Protein AF-A0AA40AA64-F1 (afdb_monomer_lite)

Secondary structure (DSSP, 8-state):
--SSHHHHHHHHHHTS-GGGHHHHHHHHHHHHH-SSPEEHHHHHHHHH--TTSS---HHHHTTS-HHHHHHHHGGGEEEEEEEGGG-GGGGGHHHHH---HHHHHSSEEEEEEESSHHHHHHHHSSHHHHSTTGGG---HHHHHHHHHHHHHHHHHHGGGGSPPSS--TTT-TTHHHHHHHHHHHHHHHTGGG-TT-HHHHHHHHHT-S-GGG-HHHHHHHHH--GGGGGTS-SSS---SSTTTTTTSSSSPPPPHHHHHHHTT-HHHHHHHHHTT--TT---S--

Sequence (286 aa):
MPRTLYEMYDRILEAVPPQQRLVVRSALHWLAFSVRPLLLEELAEAAAIDPSQPKFDLQSAGLISKEQIVNICGVLVSVTVGKGGQLRWLGDKPQVEKRSLSYYFDRSFTLVSLSHFSVKEYITSKHLREVSMRFFHTSERLAHSYLAQSCLLYLLSVNGGEVAFEISFDEYHLFTYVSQHWMQHWQRAGHGDDTGHPARTILGGFLTMNPDQSQGYANWLNTWNPRALWGLSIYLTWPRRANLTVASLGKKPWQPLYWAAVLGDLPLVRSLVESGADIHAHAPDT

pLDDT: mean 81.04, std 15.44, range [36.5, 97.75]

Organism: NCBI:txid260670

Foldseek 3Di:
DDPDPLSVVVVLLVPQDPVCNQLLLQLLLCQLQAPFWDFLVQSLLRSLDDLVDPADALVVSVPRDSVNSCVSNPLQKDKDKDQLLVRVVCCCVCLQQVDDPVVRRGDITITMHGNDNVSSVSLADCVCVVDPNVVSHDHNLRSLLRLLSSLLNLLCNQPPNAADQDHDCVSSVNVSRSLACSLVSVLSNVCQPVPPDSSVVSLCLCQDPDPSSPRSVLQSLLRDDNCVVVVPDPPDDDDPTSPCPDPNVVFHHDHSLVVCVVSVNVVSNVVRVVVPDDPPDDDRDD

Radius of gyration: 19.79 Å; chains: 1; bounding box: 53×35×55 Å

Structure (mmCIF, N/CA/C/O backbone):
data_AF-A0AA40AA64-F1
#
_entry.id   AF-A0AA40AA64-F1
#
loop_
_atom_site.group_PDB
_atom_site.id
_atom_site.type_symbol
_atom_site.label_atom_id
_atom_site.label_alt_id
_atom_site.label_comp_id
_atom_site.label_asym_id
_atom_site.label_entity_id
_atom_site.label_seq_id
_atom_site.pdbx_PDB_ins_code
_atom_site.Cartn_x
_atom_site.Cartn_y
_atom_site.Cartn_z
_atom_site.occupancy
_atom_site.B_iso_or_equiv
_atom_site.auth_seq_id
_atom_site.auth_comp_id
_atom_site.auth_asym_id
_atom_site.auth_atom_id
_atom_site.pdbx_PDB_model_num
ATOM 1 N N . MET A 1 1 ? -25.351 0.183 28.137 1.00 46.62 1 MET A N 1
ATOM 2 C CA . MET A 1 1 ? -23.962 -0.184 27.777 1.00 46.62 1 MET A CA 1
ATOM 3 C C . MET A 1 1 ? -23.986 -1.433 26.898 1.00 46.62 1 MET A C 1
ATOM 5 O O . MET A 1 1 ? -24.948 -2.184 27.040 1.00 46.62 1 MET A O 1
ATOM 9 N N . PRO A 1 2 ? -23.046 -1.618 25.955 1.00 56.53 2 PRO A N 1
ATOM 10 C CA . PRO A 1 2 ? -22.956 -2.857 25.177 1.00 56.53 2 PRO A CA 1
ATOM 11 C C . PRO A 1 2 ? -22.624 -4.044 26.089 1.00 56.53 2 PRO A C 1
ATOM 13 O O . PRO A 1 2 ? -21.934 -3.875 27.093 1.00 56.53 2 PRO A O 1
ATOM 16 N N . ARG A 1 3 ? -23.163 -5.223 25.767 1.00 61.72 3 ARG A N 1
ATOM 17 C CA . ARG A 1 3 ? -22.999 -6.458 26.553 1.00 61.72 3 ARG A CA 1
ATOM 18 C C . ARG A 1 3 ? -21.749 -7.241 26.150 1.00 61.72 3 ARG A C 1
ATOM 20 O O . ARG A 1 3 ? -21.269 -8.054 26.932 1.00 61.72 3 ARG A O 1
ATOM 27 N N . THR A 1 4 ? -21.212 -6.979 24.958 1.00 81.62 4 THR A N 1
ATOM 28 C CA . THR A 1 4 ? -19.993 -7.605 24.427 1.00 81.62 4 THR A CA 1
ATOM 29 C C . THR A 1 4 ? -19.079 -6.569 23.766 1.00 81.62 4 THR A C 1
ATOM 31 O O . THR A 1 4 ? -19.518 -5.478 23.395 1.00 81.62 4 THR A O 1
ATOM 34 N N . LEU A 1 5 ? -17.799 -6.918 23.582 1.00 83.19 5 LEU A N 1
ATOM 35 C CA . LEU A 1 5 ? -16.852 -6.100 22.812 1.00 83.19 5 LEU A CA 1
ATOM 36 C C . LEU A 1 5 ? -17.310 -5.903 21.357 1.00 83.19 5 LEU A C 1
ATOM 38 O O . LEU A 1 5 ? -17.079 -4.847 20.781 1.00 83.19 5 LEU A O 1
ATOM 42 N N . TYR A 1 6 ? -17.991 -6.890 20.772 1.00 86.00 6 TYR A N 1
ATOM 43 C CA . TYR A 1 6 ? -18.458 -6.820 19.386 1.00 86.00 6 TYR A CA 1
ATOM 44 C C . TYR A 1 6 ? -19.609 -5.822 19.237 1.00 86.00 6 TYR A C 1
ATOM 46 O O . TYR A 1 6 ? -19.534 -4.961 18.370 1.00 86.00 6 TYR A O 1
ATOM 54 N N . GLU A 1 7 ? -20.579 -5.816 20.161 1.00 86.12 7 GLU A N 1
ATOM 55 C CA . GLU A 1 7 ? -21.631 -4.785 20.192 1.00 86.12 7 GLU A CA 1
ATOM 56 C C . GLU A 1 7 ? -21.065 -3.368 20.378 1.00 86.12 7 GLU A C 1
ATOM 58 O O . GLU A 1 7 ? -21.665 -2.381 19.947 1.00 86.12 7 GLU A O 1
ATOM 63 N N . MET A 1 8 ? -19.926 -3.237 21.067 1.00 89.25 8 MET A N 1
ATOM 64 C CA . MET A 1 8 ? -19.233 -1.957 21.184 1.00 89.25 8 MET A CA 1
ATOM 65 C C . MET A 1 8 ? -18.642 -1.528 19.839 1.00 89.25 8 MET A C 1
ATOM 67 O O . MET A 1 8 ? -18.841 -0.381 19.440 1.00 89.25 8 MET A O 1
ATOM 71 N N . TYR A 1 9 ? -17.969 -2.432 19.124 1.00 90.62 9 TYR A N 1
ATOM 72 C CA . TYR A 1 9 ? -17.429 -2.140 17.797 1.00 90.62 9 TYR A CA 1
ATOM 73 C C . TYR A 1 9 ? -18.512 -1.895 16.742 1.00 90.62 9 TYR A C 1
ATOM 75 O O . TYR A 1 9 ? -18.320 -1.005 15.914 1.00 90.62 9 TYR A O 1
ATOM 83 N N . ASP A 1 10 ? -19.649 -2.599 16.800 1.00 89.88 10 ASP A N 1
ATOM 84 C CA . ASP A 1 10 ? -20.822 -2.328 15.958 1.00 89.88 10 ASP A CA 1
ATOM 85 C C . ASP A 1 10 ? -21.216 -0.854 16.077 1.00 89.88 10 ASP A C 1
ATOM 87 O O . ASP A 1 10 ? -21.190 -0.125 15.090 1.00 89.88 10 ASP A O 1
ATOM 91 N N . ARG A 1 11 ? -21.453 -0.371 17.306 1.00 89.44 11 ARG A N 1
ATOM 92 C CA . ARG A 1 11 ? -21.839 1.029 17.555 1.00 89.44 11 ARG A CA 1
ATOM 93 C C . ARG A 1 11 ? -20.788 2.028 17.083 1.00 89.44 11 ARG A C 1
ATOM 95 O O . ARG A 1 11 ? -21.146 3.076 16.553 1.00 89.44 11 ARG A O 1
ATOM 102 N N . ILE A 1 12 ? -19.505 1.726 17.300 1.00 91.44 12 ILE A N 1
ATOM 103 C CA . ILE A 1 12 ? -18.405 2.601 16.876 1.00 91.44 12 ILE A CA 1
ATOM 104 C C . ILE A 1 12 ? -18.395 2.729 15.350 1.00 91.44 12 ILE A C 1
ATOM 106 O O . ILE A 1 12 ? -18.334 3.843 14.838 1.00 91.44 12 ILE A O 1
ATOM 110 N N . LEU A 1 13 ? -18.484 1.613 14.619 1.00 91.50 13 LEU A N 1
ATOM 111 C CA . LEU A 1 13 ? -18.457 1.631 13.156 1.00 91.50 13 LEU A CA 1
ATOM 112 C C . LEU A 1 13 ? -19.763 2.156 12.543 1.00 91.50 13 LEU A C 1
ATOM 114 O O . LEU A 1 13 ? -19.722 2.794 11.493 1.00 91.50 13 LEU A O 1
ATOM 118 N N . GLU A 1 14 ? -20.915 1.914 13.171 1.00 90.62 14 GLU A N 1
ATOM 119 C CA . GLU A 1 14 ? -22.213 2.446 12.729 1.00 90.62 14 GLU A CA 1
ATOM 120 C C . GLU A 1 14 ? -22.256 3.972 12.819 1.00 90.62 14 GLU A C 1
ATOM 122 O O . GLU A 1 14 ? -22.810 4.626 11.931 1.00 90.62 14 GLU A O 1
ATOM 127 N N . ALA A 1 15 ? -21.619 4.536 13.850 1.00 91.19 15 ALA A N 1
ATOM 128 C CA . ALA A 1 15 ? -21.498 5.976 14.042 1.00 91.19 15 ALA A CA 1
ATOM 129 C C . ALA A 1 15 ? -20.599 6.659 12.994 1.00 91.19 15 ALA A C 1
ATOM 131 O O . ALA A 1 15 ? -20.656 7.882 12.864 1.00 91.19 15 ALA A O 1
ATOM 132 N N . VAL A 1 16 ? -19.798 5.905 12.227 1.00 91.62 16 VAL A N 1
ATOM 133 C CA . VAL A 1 16 ? -18.954 6.469 11.163 1.00 91.62 16 VAL A CA 1
ATOM 134 C C . VAL A 1 16 ? -19.839 6.993 10.020 1.00 91.62 16 VAL A C 1
ATOM 136 O O . VAL A 1 16 ? -20.571 6.204 9.394 1.00 91.62 16 VAL A O 1
ATOM 139 N N . PRO A 1 17 ? -19.745 8.296 9.678 1.00 91.06 17 PRO A N 1
ATOM 140 C CA . PRO A 1 17 ? -20.484 8.886 8.567 1.00 91.06 17 PRO A CA 1
ATOM 141 C C . PRO A 1 17 ? -20.219 8.142 7.251 1.00 91.06 17 PRO A C 1
ATOM 143 O O . PRO A 1 17 ? -19.061 7.820 6.973 1.00 91.06 17 PRO A O 1
ATOM 146 N N . PRO A 1 18 ? -21.237 7.896 6.400 1.00 89.94 18 PRO A N 1
ATOM 147 C CA . PRO A 1 18 ? -21.081 7.140 5.154 1.00 89.94 18 PRO A CA 1
ATOM 148 C C . PRO A 1 18 ? -19.906 7.584 4.270 1.00 89.94 18 PRO A C 1
ATOM 150 O O . PRO A 1 18 ? -19.206 6.737 3.723 1.00 89.94 18 PRO A O 1
ATOM 153 N N . GLN A 1 19 ? -19.643 8.892 4.194 1.00 89.12 19 GLN A N 1
ATOM 154 C CA . GLN A 1 19 ? -18.566 9.494 3.399 1.00 89.12 19 GLN A CA 1
ATOM 155 C C . GLN A 1 19 ? -17.163 9.135 3.917 1.00 89.12 19 GLN A C 1
ATOM 157 O O . GLN A 1 19 ? -16.206 9.129 3.153 1.00 89.12 19 GLN A O 1
ATOM 162 N N . GLN A 1 20 ? -17.035 8.817 5.207 1.00 90.38 20 GLN A N 1
ATOM 163 C CA . GLN A 1 20 ? -15.765 8.499 5.865 1.00 90.38 20 GLN A CA 1
ATOM 164 C C . GLN A 1 20 ? -15.521 6.989 5.984 1.00 90.38 20 GLN A C 1
ATOM 166 O O . GLN A 1 20 ? -14.408 6.564 6.294 1.00 90.38 20 GLN A O 1
ATOM 171 N N . ARG A 1 21 ? -16.534 6.152 5.715 1.00 91.50 21 ARG A N 1
ATOM 172 C CA . ARG A 1 21 ? -16.434 4.694 5.897 1.00 91.50 21 ARG A CA 1
ATOM 173 C C . ARG A 1 21 ? -15.332 4.073 5.050 1.00 91.50 21 ARG A C 1
ATOM 175 O O . ARG A 1 21 ? -14.640 3.190 5.546 1.00 91.50 21 ARG A O 1
ATOM 182 N N . LEU A 1 22 ? -15.153 4.530 3.808 1.00 90.88 22 LEU A N 1
ATOM 183 C CA . LEU A 1 22 ? -14.087 4.043 2.923 1.00 90.88 22 LEU A CA 1
ATOM 184 C C . LEU A 1 22 ? -12.703 4.259 3.544 1.00 90.88 22 LEU A C 1
ATOM 186 O O . LEU A 1 22 ? -11.928 3.309 3.629 1.00 90.88 22 LEU A O 1
ATOM 190 N N . VAL A 1 23 ? -12.450 5.463 4.059 1.00 92.19 23 VAL A N 1
ATOM 191 C CA . VAL A 1 23 ? -11.188 5.835 4.715 1.00 92.19 23 VAL A CA 1
ATOM 192 C C . VAL A 1 23 ? -10.962 4.996 5.969 1.00 92.19 23 VAL A C 1
ATOM 194 O O . VAL A 1 23 ? -9.898 4.403 6.118 1.00 92.19 23 VAL A O 1
ATOM 197 N N . VAL A 1 24 ? -11.973 4.870 6.839 1.00 94.94 24 VAL A N 1
ATOM 198 C CA . VAL A 1 24 ? -11.877 4.039 8.055 1.00 94.94 24 VAL A CA 1
ATOM 199 C C . VAL A 1 24 ? -11.586 2.593 7.699 1.00 94.94 24 VAL A C 1
ATOM 201 O O . VAL A 1 24 ? -10.687 1.980 8.265 1.00 94.94 24 VAL A O 1
ATOM 204 N N . ARG A 1 25 ? -12.318 2.038 6.733 1.00 94.88 25 ARG A N 1
ATOM 205 C CA . ARG A 1 25 ? -12.106 0.667 6.279 1.00 94.88 25 ARG A CA 1
ATOM 206 C C . ARG A 1 25 ? -10.685 0.485 5.751 1.00 94.88 25 ARG A C 1
ATOM 208 O O . ARG A 1 25 ? -10.039 -0.495 6.110 1.00 94.88 25 ARG A O 1
ATOM 215 N N . SER A 1 26 ? -10.204 1.401 4.911 1.00 95.12 26 SER A N 1
ATOM 216 C CA . SER A 1 26 ? -8.842 1.359 4.373 1.00 95.12 26 SER A CA 1
ATOM 217 C C . SER A 1 26 ? -7.811 1.399 5.507 1.00 95.12 26 SER A C 1
ATOM 219 O O . SER A 1 26 ? -6.981 0.497 5.611 1.00 95.12 26 SER A O 1
ATOM 221 N N . ALA A 1 27 ? -7.936 2.351 6.437 1.00 96.00 27 ALA A N 1
ATOM 222 C CA . ALA A 1 27 ? -7.050 2.475 7.591 1.00 96.00 27 ALA A CA 1
ATOM 223 C C . ALA A 1 27 ? -7.023 1.200 8.452 1.00 96.00 27 ALA A C 1
ATOM 225 O O . ALA A 1 27 ? -5.949 0.717 8.803 1.00 96.00 27 ALA A O 1
ATOM 226 N N . LEU A 1 28 ? -8.184 0.603 8.746 1.00 96.38 28 LEU A N 1
ATOM 227 C CA . LEU A 1 28 ? -8.264 -0.639 9.520 1.00 96.38 28 LEU A CA 1
ATOM 228 C C . LEU A 1 28 ? -7.602 -1.820 8.800 1.00 96.38 28 LEU A C 1
ATOM 230 O O . LEU A 1 28 ? -6.904 -2.598 9.449 1.00 96.38 28 LEU A O 1
ATOM 234 N N . HIS A 1 29 ? -7.763 -1.950 7.478 1.00 96.44 29 HIS A N 1
ATOM 235 C CA . HIS A 1 29 ? -7.057 -2.974 6.700 1.00 96.44 29 HIS A CA 1
ATOM 236 C C . HIS A 1 29 ? -5.543 -2.794 6.768 1.00 96.44 29 HIS A C 1
ATOM 238 O O . HIS A 1 29 ? -4.822 -3.745 7.076 1.00 96.44 29 HIS A O 1
ATOM 244 N N . TRP A 1 30 ? -5.068 -1.574 6.517 1.00 97.75 30 TRP A N 1
ATOM 245 C CA . TRP A 1 30 ? -3.650 -1.246 6.568 1.00 97.75 30 TRP A CA 1
ATOM 246 C C . TRP A 1 30 ? -3.067 -1.522 7.955 1.00 97.75 30 TRP A C 1
ATOM 248 O O . TRP A 1 30 ? -2.084 -2.250 8.070 1.00 97.75 30 TRP A O 1
ATOM 258 N N . LEU A 1 31 ? -3.711 -1.065 9.027 1.00 97.62 31 LEU A N 1
ATOM 259 C CA . LEU A 1 31 ? -3.237 -1.303 10.393 1.00 97.62 31 LEU A CA 1
ATOM 260 C C . LEU A 1 31 ? -3.285 -2.780 10.810 1.00 97.62 31 LEU A C 1
ATOM 262 O O . LEU A 1 31 ? -2.450 -3.221 11.597 1.00 97.62 31 LEU A O 1
ATOM 266 N N . ALA A 1 32 ? -4.241 -3.556 10.297 1.00 97.12 32 ALA A N 1
ATOM 267 C CA . ALA A 1 32 ? -4.390 -4.965 10.648 1.00 97.12 32 ALA A CA 1
ATOM 268 C C . ALA A 1 32 ? -3.447 -5.903 9.874 1.00 97.12 32 ALA A C 1
ATOM 270 O O . ALA A 1 32 ? -3.074 -6.958 10.401 1.00 97.12 32 ALA A O 1
ATOM 271 N N . PHE A 1 33 ? -3.098 -5.568 8.627 1.00 97.56 33 PHE A N 1
ATOM 272 C CA . PHE A 1 33 ? -2.438 -6.494 7.694 1.00 97.56 33 PHE A CA 1
ATOM 273 C C . PHE A 1 33 ? -1.118 -5.986 7.109 1.00 97.56 33 PHE A C 1
ATOM 275 O O . PHE A 1 33 ? -0.500 -6.709 6.321 1.00 97.56 33 PHE A O 1
ATOM 282 N N . SER A 1 34 ? -0.649 -4.798 7.500 1.00 97.25 34 SER A N 1
ATOM 283 C CA . SER A 1 34 ? 0.688 -4.341 7.114 1.00 97.25 34 SER A CA 1
ATOM 284 C C . SER A 1 34 ? 1.781 -5.273 7.631 1.00 97.25 34 SER A C 1
ATOM 286 O O . SER A 1 34 ? 1.673 -5.865 8.704 1.00 97.25 34 SER A O 1
ATOM 288 N N . VAL A 1 35 ? 2.860 -5.392 6.860 1.00 95.12 35 VAL A N 1
ATOM 289 C CA . VAL A 1 35 ? 4.023 -6.236 7.180 1.00 95.12 35 VAL A CA 1
ATOM 290 C C . VAL A 1 35 ? 4.788 -5.694 8.390 1.00 95.12 35 VAL A C 1
ATOM 292 O O . VAL A 1 35 ? 5.378 -6.457 9.154 1.00 95.12 35 VAL A O 1
ATOM 295 N N . ARG A 1 36 ? 4.748 -4.374 8.580 1.00 94.00 36 ARG A N 1
ATOM 296 C CA . ARG A 1 36 ? 5.381 -3.644 9.678 1.00 94.00 36 ARG A CA 1
ATOM 297 C C . ARG A 1 36 ? 4.446 -2.554 10.220 1.00 94.00 36 ARG A C 1
ATOM 299 O O . ARG A 1 36 ? 3.500 -2.186 9.522 1.00 94.00 36 ARG A O 1
ATOM 306 N N . PRO A 1 37 ? 4.714 -2.004 11.420 1.00 94.88 37 PRO A N 1
ATOM 307 C CA . PRO A 1 37 ? 4.011 -0.819 11.909 1.00 94.88 37 PRO A CA 1
ATOM 308 C C . PRO A 1 37 ? 4.099 0.341 10.911 1.00 94.88 37 PRO A C 1
ATOM 310 O O . PRO A 1 37 ? 5.137 0.510 10.268 1.00 94.88 37 PRO A O 1
ATOM 313 N N . LEU A 1 38 ? 3.033 1.135 10.803 1.00 95.62 38 LEU A N 1
ATOM 314 C CA . LEU A 1 38 ? 2.959 2.292 9.909 1.00 95.62 38 LEU A CA 1
ATOM 315 C C . LEU A 1 38 ? 3.236 3.593 10.663 1.00 95.62 38 LEU A C 1
ATOM 317 O O . LEU A 1 38 ? 2.842 3.755 11.824 1.00 95.62 38 LEU A O 1
ATOM 321 N N . LEU A 1 39 ? 3.889 4.531 9.980 1.00 95.31 39 LEU A N 1
ATOM 322 C CA . LEU A 1 39 ? 3.908 5.928 10.407 1.00 95.31 39 LEU A CA 1
ATOM 323 C C . LEU A 1 39 ? 2.539 6.562 10.160 1.00 95.31 39 LEU A C 1
ATOM 325 O O . LEU A 1 39 ? 1.791 6.130 9.281 1.00 95.31 39 LEU A O 1
ATOM 329 N N . LEU A 1 40 ? 2.220 7.612 10.910 1.00 95.12 40 LEU A N 1
ATOM 330 C CA . LEU A 1 40 ? 0.972 8.353 10.733 1.00 95.12 40 LEU A CA 1
ATOM 331 C C . LEU A 1 40 ? 0.860 8.956 9.324 1.00 95.12 40 LEU A C 1
ATOM 333 O O . LEU A 1 40 ? -0.204 8.903 8.715 1.00 95.12 40 LEU A O 1
ATOM 337 N N . GLU A 1 41 ? 1.969 9.468 8.796 1.00 92.50 41 GLU A N 1
ATOM 338 C CA . GLU A 1 41 ? 2.101 9.958 7.423 1.00 92.50 41 GLU A CA 1
ATOM 339 C C . GLU A 1 41 ? 1.764 8.880 6.388 1.00 92.50 41 GLU A C 1
ATOM 341 O O . GLU A 1 41 ? 0.999 9.109 5.458 1.00 92.50 41 GLU A O 1
ATOM 346 N N . GLU A 1 42 ? 2.318 7.683 6.582 1.00 94.81 42 GLU A N 1
ATOM 347 C CA . GLU A 1 42 ? 2.120 6.554 5.677 1.00 94.81 42 GLU A CA 1
ATOM 348 C C . GLU A 1 42 ? 0.669 6.086 5.703 1.00 94.81 42 GLU A C 1
ATOM 350 O O . GLU A 1 42 ? 0.093 5.807 4.657 1.00 94.81 42 GLU A O 1
ATOM 355 N N . LEU A 1 43 ? 0.059 6.026 6.892 1.00 95.44 43 LEU A N 1
ATOM 356 C CA . LEU A 1 43 ? -1.341 5.650 7.029 1.00 95.44 43 LEU A CA 1
ATOM 357 C C . LEU A 1 43 ? -2.274 6.676 6.370 1.00 95.44 43 LEU A C 1
ATOM 359 O O . LEU A 1 43 ? -3.272 6.272 5.778 1.00 95.44 43 LEU A O 1
ATOM 363 N N . ALA A 1 44 ? -1.968 7.973 6.466 1.00 92.31 44 ALA A N 1
ATOM 364 C CA . ALA A 1 44 ? -2.777 9.027 5.855 1.00 92.31 44 ALA A CA 1
ATOM 365 C C . ALA A 1 44 ? -2.866 8.854 4.330 1.00 92.31 44 ALA A C 1
ATOM 367 O O . ALA A 1 44 ? -3.965 8.846 3.775 1.00 92.31 44 ALA A O 1
ATOM 368 N N . GLU A 1 45 ? -1.733 8.608 3.669 1.00 92.50 45 GLU A N 1
ATOM 369 C CA . GLU A 1 45 ? -1.700 8.311 2.233 1.00 92.50 45 GLU A CA 1
ATOM 370 C C . GLU A 1 45 ? -2.363 6.965 1.917 1.00 92.50 45 GLU A C 1
ATOM 372 O O . GLU A 1 45 ? -3.189 6.863 1.012 1.00 92.50 45 GLU A O 1
ATOM 377 N N . ALA A 1 46 ? -2.054 5.928 2.698 1.00 93.88 46 ALA A N 1
ATOM 378 C CA . ALA A 1 46 ? -2.569 4.579 2.495 1.00 93.88 46 ALA A CA 1
ATOM 379 C C . ALA A 1 46 ? -4.102 4.503 2.583 1.00 93.88 46 ALA A C 1
ATOM 381 O O . ALA A 1 46 ? -4.751 3.790 1.810 1.00 93.88 46 ALA A O 1
ATOM 382 N N . ALA A 1 47 ? -4.690 5.246 3.521 1.00 93.06 47 ALA A N 1
ATOM 383 C CA . ALA A 1 47 ? -6.125 5.264 3.752 1.00 93.06 47 ALA A CA 1
ATOM 384 C C . ALA A 1 47 ? -6.908 6.004 2.659 1.00 93.06 47 ALA A C 1
ATOM 386 O O . ALA A 1 47 ? -8.093 5.717 2.480 1.00 93.06 47 ALA A O 1
ATOM 387 N N . ALA A 1 48 ? -6.258 6.909 1.923 1.00 90.62 48 ALA A N 1
ATOM 388 C CA . ALA A 1 48 ? -6.852 7.620 0.795 1.00 90.62 48 ALA A CA 1
ATOM 389 C C . ALA A 1 48 ? -6.977 6.748 -0.468 1.00 90.62 48 ALA A C 1
ATOM 391 O O . ALA A 1 48 ? -7.764 7.064 -1.359 1.00 90.62 48 ALA A O 1
ATOM 392 N N . ILE A 1 49 ? -6.226 5.644 -0.554 1.00 91.31 49 ILE A N 1
ATOM 393 C CA . ILE A 1 49 ? -6.236 4.763 -1.725 1.00 91.31 49 ILE A CA 1
ATOM 394 C C . ILE A 1 49 ? -7.486 3.881 -1.712 1.00 91.31 49 ILE A C 1
ATOM 396 O O . ILE A 1 49 ? -7.681 3.081 -0.791 1.00 91.31 49 ILE A O 1
ATOM 400 N N . ASP A 1 50 ? -8.273 3.961 -2.786 1.00 89.19 50 ASP A N 1
ATOM 401 C CA . ASP A 1 50 ? -9.377 3.046 -3.072 1.00 89.19 50 ASP A CA 1
ATOM 402 C C . ASP A 1 50 ? -9.058 2.188 -4.311 1.00 89.19 50 ASP A C 1
ATOM 404 O O . ASP A 1 50 ? -9.189 2.664 -5.441 1.00 89.19 50 ASP A O 1
ATOM 408 N N . PRO A 1 51 ? -8.675 0.911 -4.131 1.00 88.12 51 PRO A N 1
ATOM 409 C CA . PRO A 1 51 ? -8.349 0.025 -5.241 1.00 88.12 51 PRO A CA 1
ATOM 410 C C . PRO A 1 51 ? -9.559 -0.428 -6.063 1.00 88.12 51 PRO A C 1
ATOM 412 O O . PRO A 1 51 ? -9.382 -1.112 -7.067 1.00 88.12 51 PRO A O 1
ATOM 415 N N . SER A 1 52 ? -10.787 -0.068 -5.668 1.00 84.56 52 SER A N 1
ATOM 416 C CA . SER A 1 52 ? -11.964 -0.284 -6.517 1.00 84.56 52 SER A CA 1
ATOM 417 C C . SER A 1 52 ? -12.069 0.728 -7.663 1.00 84.56 52 SER A C 1
ATOM 419 O O . SER A 1 52 ? -12.812 0.493 -8.617 1.00 84.56 52 SER A O 1
ATOM 421 N N . GLN A 1 53 ? -11.311 1.828 -7.596 1.00 83.56 53 GLN A N 1
ATOM 422 C CA . GLN A 1 53 ? -11.225 2.823 -8.658 1.00 83.56 53 GLN A CA 1
ATOM 423 C C . GLN A 1 53 ? -10.083 2.487 -9.630 1.00 83.56 53 GLN A C 1
ATOM 425 O O . GLN A 1 53 ? -9.029 2.006 -9.212 1.00 83.56 53 GLN A O 1
ATOM 430 N N . PRO A 1 54 ? -10.244 2.770 -10.936 1.00 71.19 54 PRO A N 1
ATOM 431 C CA . PRO A 1 54 ? -9.236 2.438 -11.945 1.00 71.19 54 PRO A CA 1
ATOM 432 C C . PRO A 1 54 ? -7.990 3.327 -11.871 1.00 71.19 54 PRO A C 1
ATOM 434 O O . PRO A 1 54 ? -6.960 2.993 -12.454 1.00 71.19 54 PRO A O 1
ATOM 437 N N . LYS A 1 55 ? -8.093 4.485 -11.214 1.00 74.12 55 LYS A N 1
ATOM 438 C CA . LYS A 1 55 ? -7.012 5.455 -11.068 1.00 74.12 55 LYS A CA 1
ATOM 439 C C . LYS A 1 55 ? -6.993 5.981 -9.645 1.00 74.12 55 LYS A C 1
ATOM 441 O O . LYS A 1 55 ? -8.041 6.207 -9.046 1.00 74.12 55 LYS A O 1
ATOM 446 N N . PHE A 1 56 ? -5.787 6.212 -9.159 1.00 80.25 56 PHE A N 1
ATOM 447 C CA . PHE A 1 56 ? -5.523 6.907 -7.917 1.00 80.25 56 PHE A CA 1
ATOM 448 C C . PHE A 1 56 ? -4.667 8.123 -8.247 1.00 80.25 56 PHE A C 1
ATOM 450 O O . PHE A 1 56 ? -3.704 8.010 -9.004 1.00 80.25 56 PHE A O 1
ATOM 457 N N . ASP A 1 57 ? -5.052 9.278 -7.724 1.00 75.88 57 ASP A N 1
ATOM 458 C CA . ASP A 1 57 ? -4.295 10.509 -7.882 1.00 75.88 57 ASP A CA 1
ATOM 459 C C . ASP A 1 57 ? -3.770 10.941 -6.513 1.00 75.88 57 ASP A C 1
ATOM 461 O O . ASP A 1 57 ? -4.521 11.348 -5.627 1.00 75.88 57 ASP A O 1
ATOM 465 N N . LEU A 1 58 ? -2.452 10.827 -6.350 1.00 72.00 58 LEU A N 1
ATOM 466 C CA . LEU A 1 58 ? -1.750 11.200 -5.126 1.00 72.00 58 LEU A CA 1
ATOM 467 C C . LEU A 1 58 ? -1.867 12.691 -4.812 1.00 72.00 58 LEU A C 1
ATOM 469 O O . LEU A 1 58 ? -1.918 13.063 -3.642 1.00 72.00 58 LEU A O 1
ATOM 473 N N . GLN A 1 59 ? -1.944 13.539 -5.838 1.00 67.38 59 GLN A N 1
ATOM 474 C CA . GLN A 1 59 ? -2.004 14.988 -5.655 1.00 67.38 59 GLN A CA 1
ATOM 475 C C . GLN A 1 59 ? -3.354 15.413 -5.063 1.00 67.38 59 GLN A C 1
ATOM 477 O O . GLN A 1 59 ? -3.415 16.336 -4.252 1.00 67.38 59 GLN A O 1
ATOM 482 N N . SER A 1 60 ? -4.434 14.697 -5.392 1.00 61.22 60 SER A N 1
ATOM 483 C CA . SER A 1 60 ? -5.744 14.867 -4.751 1.00 61.22 60 SER A CA 1
ATOM 484 C C . SER A 1 60 ? -5.922 14.038 -3.471 1.00 61.22 60 SER A C 1
ATOM 486 O O . SER A 1 60 ? -6.796 14.351 -2.663 1.00 61.22 60 SER A O 1
ATOM 488 N N . ALA A 1 61 ? -5.074 13.036 -3.217 1.00 56.84 61 ALA A N 1
ATOM 489 C CA . ALA A 1 61 ? -5.088 12.241 -1.984 1.00 56.84 61 ALA A CA 1
ATOM 490 C C . ALA A 1 61 ? -4.660 13.026 -0.728 1.00 56.84 61 ALA A C 1
ATOM 492 O O . ALA A 1 61 ? -5.024 12.642 0.385 1.00 56.84 61 ALA A O 1
ATOM 493 N N . GLY A 1 62 ? -3.976 14.167 -0.889 1.00 55.06 62 GLY A N 1
ATOM 494 C CA . GLY A 1 62 ? -3.609 15.091 0.197 1.00 55.06 62 GLY A CA 1
ATOM 495 C C . GLY A 1 62 ? -4.788 15.736 0.950 1.00 55.06 62 GLY A C 1
ATOM 496 O O . GLY A 1 62 ? -4.574 16.571 1.826 1.00 55.06 62 GLY A O 1
ATOM 497 N N . LEU A 1 63 ? -6.034 15.369 0.632 1.00 56.91 63 LEU A N 1
ATOM 498 C CA . LEU A 1 63 ? -7.244 15.883 1.279 1.00 56.91 63 LEU A CA 1
ATOM 499 C C . LEU A 1 63 ? -7.491 15.327 2.692 1.00 56.91 63 LEU A C 1
ATOM 501 O O . LEU A 1 63 ? -8.276 15.924 3.427 1.00 56.91 63 LEU A O 1
ATOM 505 N N . ILE A 1 64 ? -6.860 14.211 3.082 1.00 72.94 64 ILE A N 1
ATOM 506 C CA . ILE A 1 64 ? -7.034 13.620 4.418 1.00 72.94 64 ILE A CA 1
ATOM 507 C C . ILE A 1 64 ? -5.816 13.948 5.278 1.00 72.94 64 ILE A C 1
ATOM 509 O O . ILE A 1 64 ? -4.739 13.381 5.102 1.00 72.94 64 ILE A O 1
ATOM 513 N N . SER A 1 65 ? -5.991 14.852 6.242 1.00 82.44 65 SER A N 1
ATOM 514 C CA . SER A 1 65 ? -4.913 15.217 7.162 1.00 82.44 65 SER A CA 1
ATOM 515 C C . SER A 1 65 ? -4.612 14.096 8.169 1.00 82.44 65 SER A C 1
ATOM 517 O O . SER A 1 65 ? -5.461 13.261 8.503 1.00 82.44 65 SER A O 1
ATOM 519 N N . LYS A 1 66 ? -3.393 14.110 8.714 1.00 86.69 66 LYS A N 1
ATOM 520 C CA . LYS A 1 66 ? -2.929 13.187 9.765 1.00 86.69 66 LYS A CA 1
ATOM 521 C C . LYS A 1 66 ? -3.827 13.228 11.009 1.00 86.69 66 LYS A C 1
ATOM 523 O O . LYS A 1 66 ? -4.074 12.219 11.662 1.00 86.69 66 LYS A O 1
ATOM 528 N N . GLU A 1 67 ? -4.352 14.399 11.337 1.00 86.50 67 GLU A N 1
ATOM 529 C CA . GLU A 1 67 ? -5.252 14.606 12.468 1.00 86.50 67 GLU A CA 1
ATOM 530 C C . GLU A 1 67 ? -6.646 14.065 12.147 1.00 86.50 67 GLU A C 1
ATOM 532 O O . GLU A 1 67 ? -7.282 13.437 12.994 1.00 86.50 67 GLU A O 1
ATOM 537 N N . GLN A 1 68 ? -7.114 14.256 10.910 1.00 87.75 68 GLN A N 1
ATOM 538 C CA . GLN A 1 68 ? -8.403 13.734 10.469 1.00 87.75 68 GLN A CA 1
ATOM 539 C C . GLN A 1 68 ? -8.443 12.209 10.530 1.00 87.75 68 GLN A C 1
ATOM 541 O O . GLN A 1 68 ? -9.424 11.667 11.033 1.00 87.75 68 GLN A O 1
ATOM 546 N N . ILE A 1 69 ? -7.394 11.503 10.098 1.00 90.56 69 ILE A N 1
ATOM 547 C CA . ILE A 1 69 ? -7.408 10.034 10.126 1.00 90.56 69 ILE A CA 1
ATOM 548 C C . ILE A 1 69 ? -7.504 9.472 11.550 1.00 90.56 69 ILE A C 1
ATOM 550 O O . ILE A 1 69 ? -8.280 8.544 11.791 1.00 90.56 69 ILE A O 1
ATOM 554 N N . VAL A 1 70 ? -6.796 10.076 12.511 1.00 92.12 70 VAL A N 1
ATOM 555 C CA . VAL A 1 70 ? -6.874 9.692 13.929 1.00 92.12 70 VAL A CA 1
ATOM 556 C C . VAL A 1 70 ? -8.254 10.014 14.495 1.00 92.12 70 VAL A C 1
ATOM 558 O O . VAL A 1 70 ? -8.852 9.168 15.154 1.00 92.12 70 VAL A O 1
ATOM 561 N N . ASN A 1 71 ? -8.798 11.196 14.194 1.00 91.25 71 ASN A N 1
ATOM 562 C CA . ASN A 1 71 ? -10.112 11.615 14.683 1.00 91.25 71 ASN A CA 1
ATOM 563 C C . ASN A 1 71 ? -11.245 10.730 14.150 1.00 91.25 71 ASN A C 1
ATOM 565 O O . ASN A 1 71 ? -12.132 10.346 14.909 1.00 91.25 71 ASN A O 1
ATOM 569 N N . ILE A 1 72 ? -11.207 10.385 12.861 1.00 90.81 72 ILE A N 1
ATOM 570 C CA . ILE A 1 72 ? -12.234 9.562 12.218 1.00 90.81 72 ILE A CA 1
ATOM 571 C C . ILE A 1 72 ? -12.156 8.110 12.722 1.00 90.81 72 ILE A C 1
ATOM 573 O O . ILE A 1 72 ? -13.190 7.486 12.956 1.00 90.81 72 ILE A O 1
ATOM 577 N N . CYS A 1 73 ? -10.952 7.560 12.915 1.00 92.50 73 CYS A N 1
ATOM 578 C CA . CYS A 1 73 ? -10.800 6.204 13.453 1.00 92.50 73 CYS A CA 1
ATOM 579 C C . CYS A 1 73 ? -11.042 6.136 14.973 1.00 92.50 73 CYS A C 1
ATOM 581 O O . CYS A 1 73 ? -11.402 5.078 15.499 1.00 92.50 73 CYS A O 1
ATOM 583 N N . GLY A 1 74 ? -10.857 7.254 15.680 1.00 92.50 74 GLY A N 1
ATOM 584 C CA . GLY A 1 74 ? -11.146 7.420 17.099 1.00 92.50 74 GLY A CA 1
ATOM 585 C C . GLY A 1 74 ? -10.530 6.321 17.963 1.00 92.50 74 GLY A C 1
ATOM 586 O O . GLY A 1 74 ? -9.339 6.029 17.892 1.00 92.50 74 GLY A O 1
ATOM 587 N N . VAL A 1 75 ? -11.369 5.672 18.770 1.00 92.94 75 VAL A N 1
ATOM 588 C CA . VAL A 1 75 ? -10.953 4.641 19.738 1.00 92.94 75 VAL A CA 1
ATOM 589 C C . VAL A 1 75 ? -10.460 3.334 19.105 1.00 92.94 75 VAL A C 1
ATOM 591 O O . VAL A 1 75 ? -9.987 2.457 19.826 1.00 92.94 75 VAL A O 1
ATOM 594 N N . LEU A 1 76 ? -10.577 3.158 17.784 1.00 94.44 76 LEU A N 1
ATOM 595 C CA . LEU A 1 76 ? -10.099 1.956 17.088 1.00 94.44 76 LEU A CA 1
ATOM 596 C C . LEU A 1 76 ? -8.583 1.965 16.868 1.00 94.44 76 LEU A C 1
ATOM 598 O O . LEU A 1 76 ? -8.003 0.918 16.574 1.00 94.44 76 LEU A O 1
ATOM 602 N N . VAL A 1 77 ? -7.941 3.127 17.015 1.00 96.00 77 VAL A N 1
ATOM 603 C CA . VAL A 1 77 ? -6.507 3.311 16.784 1.00 96.00 77 VAL A CA 1
ATOM 604 C C . VAL A 1 77 ? -5.811 3.877 18.014 1.00 96.00 77 VAL A C 1
ATOM 606 O O . VAL A 1 77 ? -6.424 4.505 18.873 1.00 96.00 77 VAL A O 1
ATOM 609 N N . SER A 1 78 ? -4.512 3.624 18.109 1.00 95.38 78 SER A N 1
ATOM 610 C CA . SER A 1 78 ? -3.626 4.217 19.103 1.00 95.38 78 SER A CA 1
ATOM 611 C C . SER A 1 78 ? -2.471 4.905 18.393 1.00 95.38 78 SER A C 1
ATOM 613 O O . SER A 1 78 ? -1.979 4.416 17.374 1.00 95.38 78 SER A O 1
ATOM 615 N N . VAL A 1 79 ? -2.055 6.047 18.937 1.00 96.25 79 VAL A N 1
ATOM 616 C CA . VAL A 1 79 ? -0.947 6.848 18.423 1.00 96.25 79 VAL A CA 1
ATOM 617 C C . VAL A 1 79 ? 0.165 6.850 19.458 1.00 96.25 79 VAL A C 1
ATOM 619 O O . VAL A 1 79 ? -0.064 7.150 20.629 1.00 96.25 79 VAL A O 1
ATOM 622 N N . THR A 1 80 ? 1.376 6.520 19.025 1.00 95.56 80 THR A N 1
ATOM 623 C CA . THR A 1 80 ? 2.567 6.496 19.881 1.00 95.56 80 THR A CA 1
ATOM 624 C C . THR A 1 80 ? 3.705 7.252 19.213 1.00 95.56 80 THR A C 1
ATOM 626 O O . THR A 1 80 ? 3.754 7.360 17.990 1.00 95.56 80 THR A O 1
ATOM 629 N N . VAL A 1 81 ? 4.628 7.795 20.006 1.00 96.00 81 VAL A N 1
ATOM 630 C CA . VAL A 1 81 ? 5.819 8.482 19.494 1.00 96.00 81 VAL A CA 1
ATOM 631 C C . VAL A 1 81 ? 7.048 7.686 19.901 1.00 96.00 81 VAL A C 1
ATOM 633 O O . VAL A 1 81 ? 7.254 7.422 21.084 1.00 96.00 81 VAL A O 1
ATOM 636 N N . GLY A 1 82 ? 7.863 7.303 18.920 1.00 92.62 82 GLY A N 1
ATOM 637 C CA . GLY A 1 82 ? 9.086 6.531 19.125 1.00 92.62 82 GLY A CA 1
ATOM 638 C C . GLY A 1 82 ? 10.307 7.234 18.545 1.00 92.62 82 GLY A C 1
ATOM 639 O O . GLY A 1 82 ? 10.215 7.915 17.522 1.00 92.62 82 GLY A O 1
ATOM 640 N N . LYS A 1 83 ? 11.472 7.061 19.177 1.00 93.19 83 LYS A N 1
ATOM 641 C CA . LYS A 1 83 ? 12.753 7.482 18.591 1.00 93.19 83 LYS A CA 1
ATOM 642 C C . LYS A 1 83 ? 13.144 6.528 17.469 1.00 93.19 83 LYS A C 1
ATOM 644 O O . LYS A 1 83 ? 13.060 5.316 17.651 1.00 93.19 83 LYS A O 1
ATOM 649 N N . GLY A 1 84 ? 13.615 7.049 16.337 1.00 88.88 84 GLY A N 1
ATOM 650 C CA . GLY A 1 84 ? 13.922 6.219 15.172 1.00 88.88 84 GLY A CA 1
ATOM 651 C C . GLY A 1 84 ? 14.962 5.135 15.456 1.00 88.88 84 GLY A C 1
ATOM 652 O O . GLY A 1 84 ? 14.788 4.004 15.015 1.00 88.88 84 GLY A O 1
ATOM 653 N N . GLY A 1 85 ? 15.956 5.415 16.306 1.00 86.44 85 GLY A N 1
ATOM 654 C CA . GLY A 1 85 ? 16.929 4.410 16.755 1.00 86.44 85 GLY A CA 1
ATOM 655 C C . GLY A 1 85 ? 16.341 3.210 17.519 1.00 86.44 85 GLY A C 1
ATOM 656 O O . GLY A 1 85 ? 16.985 2.167 17.605 1.00 86.44 85 GLY A O 1
ATOM 657 N N . GLN A 1 86 ? 15.120 3.317 18.053 1.00 88.50 86 GLN A N 1
ATOM 658 C CA . GLN A 1 86 ? 14.413 2.221 18.734 1.00 88.50 86 GLN A CA 1
ATOM 659 C C . GLN A 1 86 ? 13.522 1.412 17.776 1.00 88.50 86 GLN A C 1
ATOM 661 O O . GLN A 1 86 ? 13.143 0.277 18.071 1.00 88.50 86 GLN A O 1
ATOM 666 N N . LEU A 1 87 ? 13.195 1.975 16.613 1.00 89.50 87 LEU A N 1
ATOM 667 C CA . LEU A 1 87 ? 12.292 1.395 15.627 1.00 89.50 87 LEU A CA 1
ATOM 668 C C . LEU A 1 87 ? 13.111 0.632 14.585 1.00 89.50 87 LEU A C 1
ATOM 670 O O . LEU A 1 87 ? 13.419 1.153 13.520 1.00 89.50 87 LEU A O 1
ATOM 674 N N . ARG A 1 88 ? 13.469 -0.621 14.894 1.00 85.75 88 ARG A N 1
ATOM 675 C CA . ARG A 1 88 ? 14.401 -1.431 14.079 1.00 85.75 88 ARG A CA 1
ATOM 676 C C . ARG A 1 88 ? 14.083 -1.443 12.580 1.00 85.75 88 ARG A C 1
ATOM 678 O O . ARG A 1 88 ? 14.996 -1.343 11.772 1.00 85.75 88 ARG A O 1
ATOM 685 N N . TRP A 1 89 ? 12.802 -1.523 12.222 1.00 85.88 89 TRP A N 1
ATOM 686 C CA . TRP A 1 89 ? 12.351 -1.565 10.829 1.00 85.88 89 TRP A CA 1
ATOM 687 C C . TRP A 1 89 ? 12.635 -0.261 10.053 1.00 85.88 89 TRP A C 1
ATOM 689 O O . TRP A 1 89 ? 12.722 -0.293 8.830 1.00 85.88 89 TRP A O 1
ATOM 699 N N . LEU A 1 90 ? 12.827 0.887 10.725 1.00 86.75 90 LEU A N 1
ATOM 700 C CA . LEU A 1 90 ? 13.240 2.131 10.057 1.00 86.75 90 LEU A CA 1
ATOM 701 C C . LEU A 1 90 ? 14.672 2.057 9.514 1.00 86.75 90 LEU A C 1
ATOM 703 O O . LEU A 1 90 ? 15.017 2.853 8.645 1.00 86.75 90 LEU A O 1
ATOM 707 N N . GLY A 1 91 ? 15.490 1.105 9.977 1.00 79.25 91 GLY A N 1
ATOM 708 C CA . GLY A 1 91 ? 16.844 0.882 9.464 1.00 79.25 91 GLY A CA 1
ATOM 709 C C . GLY A 1 91 ? 16.891 0.531 7.973 1.00 79.25 91 GLY A C 1
ATOM 710 O O . GLY A 1 91 ? 17.915 0.760 7.331 1.00 79.25 91 GLY A O 1
ATOM 711 N N . ASP A 1 92 ? 15.774 0.064 7.410 1.00 76.06 92 ASP A N 1
ATOM 712 C CA . ASP A 1 92 ? 15.663 -0.284 5.993 1.00 76.06 92 ASP A CA 1
ATOM 713 C C . ASP A 1 92 ? 15.310 0.931 5.116 1.00 76.06 92 ASP A C 1
ATOM 715 O O . ASP A 1 92 ? 15.666 0.961 3.936 1.00 76.06 92 ASP A O 1
ATOM 719 N N . LYS A 1 93 ? 14.672 1.975 5.678 1.00 81.88 93 LYS A N 1
ATOM 720 C CA . LYS A 1 93 ? 14.285 3.191 4.933 1.00 81.88 93 LYS A CA 1
ATOM 721 C C . LYS A 1 93 ? 15.454 3.898 4.230 1.00 81.88 93 LYS A C 1
ATOM 723 O O . LYS A 1 93 ? 15.286 4.234 3.058 1.00 81.88 93 LYS A O 1
ATOM 728 N N . PRO A 1 94 ? 16.641 4.085 4.846 1.00 81.19 94 PRO A N 1
ATOM 729 C CA . PRO A 1 94 ? 17.813 4.663 4.183 1.00 81.19 94 PRO A CA 1
ATOM 730 C C . PRO A 1 94 ? 18.175 4.033 2.835 1.00 81.19 94 PRO A C 1
ATOM 732 O O . PRO A 1 94 ? 18.709 4.723 1.968 1.00 81.19 94 PRO A O 1
ATOM 735 N N . GLN A 1 95 ? 17.898 2.738 2.652 1.00 73.56 95 GLN A N 1
ATOM 736 C CA . GLN A 1 95 ? 18.224 2.023 1.417 1.00 73.56 95 GLN A CA 1
ATOM 737 C C . GLN A 1 95 ? 17.374 2.507 0.236 1.00 73.56 95 GLN A C 1
ATOM 739 O O . GLN A 1 95 ? 17.866 2.540 -0.889 1.00 73.56 95 GLN A O 1
ATOM 744 N N . VAL A 1 96 ? 16.126 2.908 0.501 1.00 76.38 96 VAL A N 1
ATOM 745 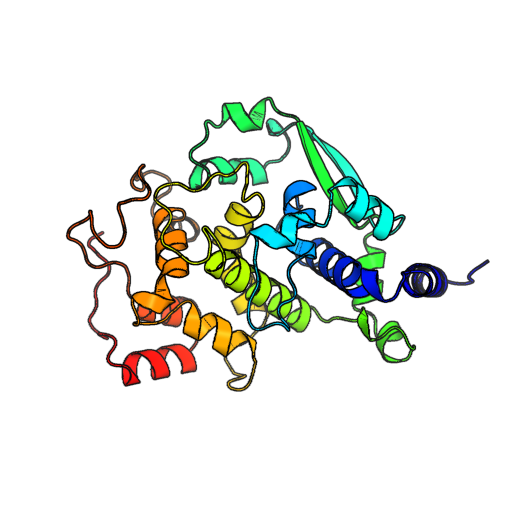C CA . VAL A 1 96 ? 15.188 3.430 -0.504 1.00 76.38 96 VAL A CA 1
ATOM 746 C C . VAL A 1 96 ? 15.271 4.950 -0.580 1.00 76.38 96 VAL A C 1
ATOM 748 O O . VAL A 1 96 ? 15.433 5.513 -1.659 1.00 76.38 96 VAL A O 1
ATOM 751 N N . GLU A 1 97 ? 15.210 5.616 0.575 1.00 82.81 97 GLU A N 1
ATOM 752 C CA . GLU A 1 97 ? 15.103 7.075 0.656 1.00 82.81 97 GLU A CA 1
ATOM 753 C C . GLU A 1 97 ? 16.437 7.792 0.421 1.00 82.81 97 GLU A C 1
ATOM 755 O O . GLU A 1 97 ? 16.477 9.013 0.288 1.00 82.81 97 GLU A O 1
ATOM 760 N N . LYS A 1 98 ? 17.550 7.043 0.390 1.00 76.12 98 LYS A N 1
ATOM 761 C CA . LYS A 1 98 ? 18.918 7.557 0.196 1.00 76.12 98 LYS A CA 1
ATOM 762 C C . LYS A 1 98 ? 19.310 8.638 1.214 1.00 76.12 98 LYS A C 1
ATOM 764 O O . LYS A 1 98 ? 20.184 9.466 0.959 1.00 76.12 98 LYS A O 1
ATOM 769 N N . ARG A 1 99 ? 18.690 8.607 2.394 1.00 81.19 99 ARG A N 1
ATOM 770 C CA . ARG A 1 99 ? 18.983 9.484 3.533 1.00 81.19 99 ARG A CA 1
ATOM 771 C C . ARG A 1 99 ? 20.018 8.841 4.454 1.00 81.19 99 ARG A C 1
ATOM 773 O O . AR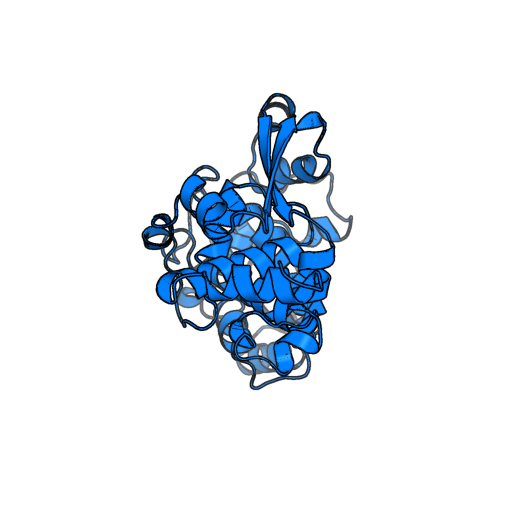G A 1 99 ? 20.130 7.621 4.528 1.00 81.19 99 ARG A O 1
ATOM 780 N N . SER A 1 100 ? 20.772 9.666 5.179 1.00 84.00 100 SER A N 1
ATOM 781 C CA . SER A 1 100 ? 21.706 9.178 6.204 1.00 84.00 100 SER A CA 1
ATOM 782 C C . SER A 1 100 ? 20.964 8.390 7.287 1.00 84.00 100 SER A C 1
ATOM 784 O O . SER A 1 100 ? 19.879 8.791 7.701 1.00 84.00 100 SER A O 1
ATOM 786 N N . LEU A 1 101 ? 21.576 7.334 7.832 1.00 81.19 101 LEU A N 1
ATOM 787 C CA . LEU A 1 101 ? 21.052 6.633 9.013 1.00 81.19 101 LEU A CA 1
ATOM 788 C C . LEU A 1 101 ? 20.783 7.595 10.184 1.00 81.19 101 LEU A C 1
ATOM 790 O O . LEU A 1 101 ? 19.770 7.455 10.870 1.00 81.19 101 LEU A O 1
ATOM 794 N N . SER A 1 102 ? 21.634 8.612 10.368 1.00 85.94 102 SER A N 1
ATOM 795 C CA . SER A 1 102 ? 21.460 9.634 11.412 1.00 85.94 102 SER A CA 1
ATOM 796 C C . SER A 1 102 ? 20.183 10.464 11.245 1.00 85.94 102 SER A C 1
ATOM 798 O O . SER A 1 102 ? 19.601 10.882 12.241 1.00 85.94 102 SER A O 1
ATOM 800 N N . TYR A 1 103 ? 19.691 10.643 10.009 1.00 85.88 103 TYR A N 1
ATOM 801 C CA . TYR A 1 103 ? 18.426 11.340 9.756 1.00 85.88 103 TYR A CA 1
ATOM 802 C C . TYR A 1 103 ? 17.267 10.661 10.493 1.00 85.88 103 TYR A C 1
ATOM 804 O O . TYR A 1 103 ? 16.418 11.347 11.057 1.00 85.88 103 TYR A O 1
ATOM 812 N N . TYR A 1 104 ? 17.243 9.326 10.519 1.00 86.62 104 TYR A N 1
ATOM 813 C CA . TYR A 1 104 ? 16.207 8.571 11.223 1.00 86.62 104 TYR A CA 1
ATOM 814 C C . TYR A 1 104 ? 16.546 8.381 12.693 1.00 86.62 104 TYR A C 1
ATOM 816 O O . TYR A 1 104 ? 15.667 8.520 13.535 1.00 86.62 104 TYR A O 1
ATOM 824 N N . PHE A 1 105 ? 17.801 8.070 13.019 1.00 86.12 105 PHE A N 1
ATOM 825 C CA . PHE A 1 105 ? 18.177 7.669 14.373 1.00 86.12 105 PHE A CA 1
ATOM 826 C C . PHE A 1 105 ? 17.800 8.719 15.434 1.00 86.12 105 PHE A C 1
ATOM 828 O O . PHE A 1 105 ? 17.207 8.370 16.458 1.00 86.12 105 PHE A O 1
ATOM 835 N N . ASP A 1 106 ? 18.058 9.999 15.147 1.00 87.50 106 ASP A N 1
ATOM 836 C CA . ASP A 1 106 ? 17.884 11.098 16.107 1.00 87.50 106 ASP A CA 1
ATOM 837 C C . ASP A 1 106 ? 16.448 11.656 16.153 1.00 87.50 106 ASP A C 1
ATOM 839 O O . ASP A 1 106 ? 16.031 12.289 17.140 1.00 87.50 106 ASP A O 1
ATOM 843 N N . ARG A 1 107 ? 15.661 11.401 15.100 1.00 91.38 107 ARG A N 1
ATOM 844 C CA . ARG A 1 107 ? 14.294 11.910 14.951 1.00 91.38 107 ARG A CA 1
ATOM 845 C C . ARG A 1 107 ? 13.280 11.082 15.733 1.00 91.38 107 ARG A C 1
ATOM 847 O O . ARG A 1 107 ? 13.461 9.896 16.008 1.00 91.38 107 ARG A O 1
ATOM 854 N N . SER A 1 108 ? 12.195 11.750 16.105 1.00 94.31 108 SER A N 1
ATOM 855 C CA . SER A 1 108 ? 11.007 11.103 16.651 1.00 94.31 108 SER A CA 1
ATOM 856 C C . SER A 1 108 ? 9.995 10.902 15.531 1.00 94.31 108 SER A C 1
ATOM 858 O O . SER A 1 108 ? 9.813 11.791 14.701 1.00 94.31 108 SER A O 1
ATOM 860 N N . PHE A 1 109 ? 9.335 9.752 15.533 1.00 94.44 109 PHE A N 1
ATOM 861 C CA . PHE A 1 109 ? 8.321 9.382 14.556 1.00 94.44 109 PHE A CA 1
ATOM 862 C C . PHE A 1 109 ? 7.019 9.040 15.266 1.00 94.44 109 PHE A C 1
ATOM 864 O O . PHE A 1 109 ? 7.033 8.434 16.340 1.00 94.44 109 PHE A O 1
ATOM 871 N N . THR A 1 110 ? 5.905 9.412 14.644 1.00 96.06 110 THR A N 1
ATOM 872 C CA . THR A 1 110 ? 4.565 9.102 15.134 1.00 96.06 110 THR A CA 1
ATOM 873 C C . THR A 1 110 ? 4.084 7.822 14.468 1.00 96.06 110 THR A C 1
ATOM 875 O O . THR A 1 110 ? 3.938 7.771 13.249 1.00 96.06 110 THR A O 1
ATOM 878 N N . LEU A 1 111 ? 3.853 6.782 15.263 1.00 95.25 111 LEU A N 1
ATOM 879 C CA . LEU A 1 111 ? 3.327 5.503 14.806 1.00 95.25 111 LEU A CA 1
ATOM 880 C C . LEU A 1 111 ? 1.842 5.406 15.107 1.00 95.25 111 LEU A C 1
ATOM 882 O O . LEU A 1 111 ? 1.375 5.879 16.147 1.00 95.25 111 LEU A O 1
ATOM 886 N N . VAL A 1 112 ? 1.132 4.712 14.225 1.00 95.38 112 VAL A N 1
ATOM 887 C CA . VAL A 1 112 ? -0.270 4.360 14.428 1.00 95.38 112 VAL A CA 1
ATOM 888 C C . VAL A 1 112 ? -0.406 2.848 14.421 1.00 95.38 112 VAL A C 1
ATOM 890 O O . VAL A 1 112 ? 0.152 2.153 13.571 1.00 95.38 112 VAL A O 1
ATOM 893 N N . SER A 1 113 ? -1.168 2.336 15.376 1.00 95.44 113 SER A N 1
ATOM 894 C CA . SER A 1 113 ? -1.564 0.934 15.447 1.00 95.44 113 SER A CA 1
ATOM 895 C C . SER A 1 113 ? -3.061 0.831 15.700 1.00 95.44 113 SER A C 1
ATOM 897 O O . SER A 1 113 ? -3.713 1.807 16.073 1.00 95.44 113 SER A O 1
ATOM 899 N N . LEU A 1 114 ? -3.616 -0.373 15.570 1.00 96.62 114 LEU A N 1
ATOM 900 C CA . LEU A 1 114 ? -4.901 -0.658 16.207 1.00 96.62 114 LEU A CA 1
ATOM 901 C C . LEU A 1 114 ? -4.778 -0.418 17.717 1.00 96.62 114 LEU A C 1
ATOM 903 O O . LEU A 1 114 ? -3.726 -0.683 18.306 1.00 96.62 114 LEU A O 1
ATOM 907 N N . SER A 1 115 ? -5.844 0.084 18.338 1.00 94.06 115 SER A N 1
ATOM 908 C CA . SER A 1 115 ? -5.874 0.322 19.786 1.00 94.06 115 SER A CA 1
ATOM 909 C C . SER A 1 115 ? -5.826 -0.976 20.588 1.00 94.06 115 SER A C 1
ATOM 911 O O . SER A 1 115 ? -5.314 -1.001 21.704 1.00 94.06 115 SER A O 1
ATOM 913 N N . HIS A 1 116 ? -6.335 -2.065 20.008 1.00 91.94 116 HIS A N 1
ATOM 914 C CA . HIS A 1 116 ? -6.307 -3.390 20.603 1.00 91.94 116 HIS A CA 1
ATOM 915 C C . HIS A 1 116 ? -6.335 -4.479 19.521 1.00 91.94 116 HIS A C 1
ATOM 917 O O . HIS A 1 116 ? -6.930 -4.293 18.456 1.00 91.94 116 HIS A O 1
ATOM 923 N N . PHE A 1 117 ? -5.736 -5.643 19.797 1.00 88.12 117 PHE A N 1
ATOM 924 C CA . PHE A 1 117 ? -5.691 -6.759 18.839 1.00 88.12 117 PHE A CA 1
ATOM 925 C C . PHE A 1 117 ? -7.093 -7.264 18.457 1.00 88.12 117 PHE A C 1
ATOM 927 O O . PHE A 1 117 ? -7.308 -7.692 17.323 1.00 88.12 117 PHE A O 1
ATOM 934 N N . SER A 1 118 ? -8.068 -7.135 19.365 1.00 92.56 118 SER A N 1
ATOM 935 C CA . SER A 1 118 ? -9.460 -7.533 19.127 1.00 92.56 118 SER A CA 1
ATOM 936 C C . SER A 1 118 ? -10.146 -6.741 18.016 1.00 92.56 118 SER A C 1
ATOM 938 O O . SER A 1 118 ? -11.129 -7.224 17.466 1.00 92.56 118 SER A O 1
ATOM 940 N N . VAL A 1 119 ? -9.643 -5.557 17.635 1.00 94.00 119 VAL A N 1
ATOM 941 C CA . VAL A 1 119 ? -10.166 -4.830 16.465 1.00 94.00 119 VAL A CA 1
ATOM 942 C C . VAL A 1 119 ? -9.921 -5.645 15.191 1.00 94.00 119 VAL A C 1
ATOM 944 O O . VAL A 1 119 ? -10.818 -5.776 14.360 1.00 94.00 119 VAL A O 1
ATOM 947 N N . LYS A 1 120 ? -8.738 -6.265 15.062 1.00 95.00 120 LYS A N 1
ATOM 948 C CA . LYS A 1 120 ? -8.420 -7.164 13.943 1.00 95.00 120 LYS A CA 1
ATOM 949 C C . LYS A 1 120 ? -9.286 -8.422 13.973 1.00 95.00 120 LYS A C 1
ATOM 951 O O . LYS A 1 120 ? -9.810 -8.832 12.937 1.00 95.00 120 LYS A O 1
ATOM 956 N N . GLU A 1 121 ? -9.453 -9.028 15.147 1.00 93.31 121 GLU A N 1
ATOM 957 C CA . GLU A 1 121 ? -10.334 -10.193 15.311 1.00 93.31 121 GLU A CA 1
ATOM 958 C C . GLU A 1 121 ? -11.764 -9.855 14.896 1.00 93.31 121 GLU A C 1
ATOM 960 O O . GLU A 1 121 ? -12.400 -10.607 14.168 1.00 93.31 121 GLU A O 1
ATOM 965 N N . TYR A 1 122 ? -12.244 -8.678 15.287 1.00 92.50 122 TYR A N 1
ATOM 966 C CA . TYR A 1 122 ? -13.575 -8.209 14.957 1.00 92.50 122 TYR A CA 1
ATOM 967 C C . TYR A 1 122 ? -13.778 -8.023 13.446 1.00 92.50 122 TYR A C 1
ATOM 969 O O . TYR A 1 122 ? -14.711 -8.610 12.893 1.00 92.50 122 TYR A O 1
ATOM 977 N N . ILE A 1 123 ? -12.883 -7.305 12.746 1.00 94.12 123 ILE A N 1
ATOM 978 C CA . ILE A 1 123 ? -13.006 -7.088 11.287 1.00 94.12 123 ILE A CA 1
ATOM 979 C C . ILE A 1 123 ? -12.846 -8.373 10.457 1.00 94.12 123 ILE A C 1
ATOM 981 O O . ILE A 1 123 ? -13.248 -8.413 9.297 1.00 94.12 123 ILE A O 1
ATOM 985 N N . THR A 1 124 ? -12.288 -9.435 11.045 1.00 93.94 124 THR A N 1
ATOM 986 C CA . THR A 1 124 ? -12.146 -10.765 10.419 1.00 93.94 124 THR A CA 1
ATOM 987 C C . THR A 1 124 ? -13.186 -11.784 10.889 1.00 93.94 124 THR A C 1
ATOM 989 O O . THR A 1 124 ? -13.246 -12.906 10.375 1.00 93.94 124 THR A O 1
ATOM 992 N N . SER A 1 125 ? -14.022 -11.408 11.857 1.00 91.25 125 SER A N 1
ATOM 993 C CA . SER A 1 125 ? -14.989 -12.299 12.489 1.00 91.25 125 SER A CA 1
ATOM 994 C C . SER A 1 125 ? -16.181 -12.602 11.582 1.00 91.25 125 SER A C 1
ATOM 996 O O . SER A 1 125 ? -16.588 -11.808 10.734 1.00 91.25 125 SER A O 1
ATOM 998 N N . LYS A 1 126 ? -16.826 -13.749 11.815 1.00 85.69 126 LYS A N 1
ATOM 999 C CA . LYS A 1 126 ? -18.093 -14.082 11.146 1.00 85.69 126 LYS A CA 1
ATOM 1000 C C . LYS A 1 126 ? -19.236 -13.143 11.552 1.00 85.69 126 LYS A C 1
ATOM 1002 O O . LYS A 1 126 ? -20.147 -12.973 10.754 1.00 85.69 126 LYS A O 1
ATOM 1007 N N . HIS A 1 127 ? -19.152 -12.500 12.723 1.00 81.75 127 HIS A N 1
ATOM 1008 C CA . HIS A 1 127 ? -20.160 -11.563 13.243 1.00 81.75 127 HIS A CA 1
ATOM 1009 C C . HIS A 1 127 ? -20.494 -10.467 12.227 1.00 81.75 127 HIS A C 1
ATOM 1011 O O . HIS A 1 127 ? -21.647 -10.291 11.845 1.00 81.75 127 HIS A O 1
ATOM 1017 N N . LEU A 1 128 ? -19.473 -9.818 11.661 1.00 81.06 128 LEU A N 1
ATOM 1018 C CA . LEU A 1 128 ? -19.680 -8.782 10.648 1.00 81.06 128 LEU A CA 1
ATOM 1019 C C . LEU A 1 128 ? -20.252 -9.303 9.320 1.00 81.06 128 LEU A C 1
ATOM 1021 O O . LEU A 1 128 ? -20.666 -8.494 8.495 1.00 81.06 128 LEU A O 1
ATOM 1025 N N . ARG A 1 129 ? -20.285 -10.622 9.072 1.00 71.81 129 ARG A N 1
ATOM 1026 C CA . ARG A 1 129 ? -20.920 -11.187 7.866 1.00 71.81 129 ARG A CA 1
ATOM 1027 C C . ARG A 1 129 ? -22.444 -11.171 7.948 1.00 71.81 129 ARG A C 1
ATOM 1029 O O . ARG A 1 129 ? -23.090 -11.190 6.902 1.00 71.81 129 ARG A O 1
ATOM 1036 N N . GLU A 1 130 ? -22.987 -11.168 9.159 1.00 67.12 130 GLU A N 1
ATOM 1037 C CA . GLU A 1 130 ? -24.418 -11.325 9.434 1.00 67.12 130 GLU A CA 1
ATOM 1038 C C . GLU A 1 130 ? -25.109 -9.978 9.697 1.00 67.12 130 GLU A C 1
ATOM 1040 O O . GLU A 1 130 ? -26.306 -9.840 9.460 1.00 67.12 130 GLU A O 1
ATOM 1045 N N . VAL A 1 131 ? -24.347 -8.964 10.111 1.00 70.25 131 VAL A N 1
ATOM 1046 C CA . VAL A 1 131 ? -24.838 -7.613 10.429 1.00 70.25 131 VAL A CA 1
ATOM 1047 C C . VAL A 1 131 ? -24.786 -6.692 9.195 1.00 70.25 131 VAL A C 1
ATOM 1049 O O . VAL A 1 131 ? -24.077 -6.951 8.226 1.00 70.25 131 VAL A O 1
ATOM 1052 N N . SER A 1 132 ? -25.488 -5.557 9.226 1.00 69.50 132 SER A N 1
ATOM 1053 C CA . SER A 1 132 ? -25.437 -4.455 8.238 1.00 69.50 132 SER A CA 1
ATOM 1054 C C . SER A 1 132 ? -24.032 -3.867 7.985 1.00 69.50 132 SER A C 1
ATOM 1056 O O . SER A 1 132 ? -23.850 -3.082 7.054 1.00 69.50 132 SER A O 1
ATOM 1058 N N . MET A 1 133 ? -23.020 -4.278 8.758 1.00 78.06 133 MET A N 1
ATOM 1059 C CA . MET A 1 133 ? -21.649 -3.754 8.747 1.00 78.06 133 MET A CA 1
ATOM 1060 C C . MET A 1 133 ? -20.646 -4.603 7.945 1.00 78.06 133 MET A C 1
ATOM 1062 O O . MET A 1 133 ? -19.434 -4.399 8.047 1.00 78.06 133 MET A O 1
ATOM 1066 N N . ARG A 1 134 ? -21.138 -5.489 7.061 1.00 85.44 134 ARG A N 1
ATOM 1067 C CA . ARG A 1 134 ? -20.340 -6.299 6.105 1.00 85.44 134 ARG A CA 1
ATOM 1068 C C . ARG A 1 134 ? -19.307 -5.506 5.318 1.00 85.44 134 ARG A C 1
ATOM 1070 O O . ARG A 1 134 ? -18.304 -6.066 4.896 1.00 85.44 134 ARG A O 1
ATOM 1077 N N . PHE A 1 135 ? -19.544 -4.212 5.129 1.00 88.56 135 PHE A N 1
ATOM 1078 C CA . PHE A 1 135 ? -18.617 -3.310 4.463 1.00 88.56 135 PHE A CA 1
ATOM 1079 C C . PHE A 1 135 ? -17.215 -3.303 5.096 1.00 88.56 135 PHE A C 1
ATOM 1081 O O . PHE A 1 135 ? -16.235 -3.193 4.364 1.00 88.56 135 PHE A O 1
ATOM 1088 N N . PHE A 1 136 ? -17.115 -3.439 6.424 1.00 91.31 136 PHE A N 1
ATOM 1089 C CA . PHE A 1 136 ? -15.842 -3.462 7.157 1.00 91.31 136 PHE A CA 1
ATOM 1090 C C . PHE A 1 136 ? -15.254 -4.867 7.323 1.00 91.31 136 PHE A C 1
ATOM 1092 O O . PHE A 1 136 ? -14.110 -4.998 7.751 1.00 91.31 136 PHE A O 1
ATOM 1099 N N . HIS A 1 137 ? -16.021 -5.912 7.002 1.00 93.62 137 HIS A N 1
ATOM 1100 C CA . HIS A 1 137 ? -15.550 -7.286 7.105 1.00 93.62 137 HIS A CA 1
ATOM 1101 C C . HIS A 1 137 ? -14.485 -7.585 6.048 1.00 93.62 137 HIS A C 1
ATOM 1103 O O . HIS A 1 137 ? -14.634 -7.237 4.875 1.00 93.62 137 HIS A O 1
ATOM 1109 N N . THR A 1 138 ? -13.467 -8.347 6.437 1.00 93.81 138 THR A N 1
ATOM 1110 C CA . THR A 1 138 ? -12.413 -8.806 5.537 1.00 93.81 138 THR A CA 1
ATOM 1111 C C . THR A 1 138 ? -11.910 -10.197 5.896 1.00 93.81 138 THR A C 1
ATOM 1113 O O . THR A 1 138 ? -12.215 -10.751 6.949 1.00 93.81 138 THR A O 1
ATOM 1116 N N . SER A 1 139 ? -11.126 -10.785 5.003 1.00 93.44 139 SER A N 1
ATOM 1117 C CA . SER A 1 139 ? -10.332 -11.980 5.287 1.00 93.44 139 SER A CA 1
ATOM 1118 C C . SER A 1 139 ? -8.862 -11.660 5.057 1.00 93.44 139 SER A C 1
ATOM 1120 O O . SER A 1 139 ? -8.546 -10.688 4.380 1.00 93.44 139 SER A O 1
ATOM 1122 N N . GLU A 1 140 ? -7.953 -12.488 5.567 1.00 93.38 140 GLU A N 1
ATOM 1123 C CA . GLU A 1 140 ? -6.517 -12.299 5.323 1.00 93.38 140 GLU A CA 1
ATOM 1124 C C . GLU A 1 140 ? -6.187 -12.240 3.826 1.00 93.38 140 GLU A C 1
ATOM 1126 O O . GLU A 1 140 ? -5.450 -11.360 3.382 1.00 93.38 140 GLU A O 1
ATOM 1131 N N . ARG A 1 141 ? -6.825 -13.106 3.030 1.00 92.62 141 ARG A N 1
ATOM 1132 C CA . ARG A 1 141 ? -6.686 -13.113 1.572 1.00 92.62 141 ARG A CA 1
ATOM 1133 C C . ARG A 1 141 ? -7.176 -11.807 0.939 1.00 92.62 141 ARG A C 1
ATOM 1135 O O . ARG A 1 141 ? -6.460 -11.212 0.140 1.00 92.62 141 ARG A O 1
ATOM 1142 N N . LEU A 1 142 ? -8.384 -11.358 1.295 1.00 92.56 142 LEU A N 1
ATOM 1143 C CA . LEU A 1 142 ? -8.982 -10.144 0.727 1.00 92.56 142 LEU A CA 1
ATOM 1144 C C . LEU A 1 142 ? -8.233 -8.881 1.161 1.00 92.56 142 LEU A C 1
ATOM 1146 O O . LEU A 1 142 ? -8.024 -7.990 0.346 1.00 92.56 142 LEU A O 1
ATOM 1150 N N . ALA A 1 143 ? -7.780 -8.817 2.413 1.00 95.00 143 ALA A N 1
ATOM 1151 C CA . ALA A 1 143 ? -6.990 -7.703 2.913 1.00 95.00 143 ALA A CA 1
ATOM 1152 C C . ALA A 1 143 ? -5.632 -7.620 2.208 1.00 95.00 143 ALA A C 1
ATOM 1154 O O . ALA A 1 143 ? -5.235 -6.547 1.768 1.00 95.00 143 ALA A O 1
ATOM 1155 N N . HIS A 1 144 ? -4.932 -8.744 2.030 1.00 95.56 144 HIS A N 1
ATOM 1156 C CA . HIS A 1 144 ? -3.681 -8.745 1.275 1.00 95.56 144 HIS A CA 1
ATOM 1157 C C . HIS A 1 144 ? -3.886 -8.432 -0.212 1.00 95.56 144 HIS A C 1
ATOM 1159 O O . HIS A 1 144 ? -3.063 -7.721 -0.784 1.00 95.56 144 HIS A O 1
ATOM 1165 N N . SER A 1 145 ? -5.002 -8.852 -0.813 1.00 94.06 145 SER A N 1
ATOM 1166 C CA . SER A 1 145 ? -5.376 -8.421 -2.165 1.00 94.06 145 SER A CA 1
ATOM 1167 C C . SER A 1 145 ? -5.602 -6.910 -2.242 1.00 94.06 145 SER A C 1
ATOM 1169 O O . SER A 1 145 ? -5.119 -6.258 -3.167 1.00 94.06 145 SER A O 1
ATOM 1171 N N . TYR A 1 146 ? -6.308 -6.340 -1.261 1.00 94.88 146 TYR A N 1
ATOM 1172 C CA . TYR A 1 146 ? -6.534 -4.900 -1.157 1.00 94.88 146 TYR A CA 1
ATOM 1173 C C . TYR A 1 146 ? -5.205 -4.146 -1.054 1.00 94.88 146 TYR A C 1
ATOM 1175 O O . TYR A 1 146 ? -4.936 -3.277 -1.876 1.00 94.88 146 TYR A O 1
ATOM 1183 N N . LEU A 1 147 ? -4.338 -4.527 -0.107 1.00 96.75 147 LEU A N 1
ATOM 1184 C CA . LEU A 1 147 ? -3.039 -3.879 0.095 1.00 96.75 147 LEU A CA 1
ATOM 1185 C C . LEU A 1 147 ? -2.144 -4.009 -1.147 1.00 96.75 147 LEU A C 1
ATOM 1187 O O . LEU A 1 147 ? -1.505 -3.035 -1.526 1.00 96.75 147 LEU A O 1
ATOM 1191 N N . ALA A 1 148 ? -2.120 -5.166 -1.819 1.00 95.06 148 ALA A N 1
ATOM 1192 C CA . ALA A 1 148 ? -1.340 -5.348 -3.045 1.00 95.06 148 ALA A CA 1
ATOM 1193 C C . ALA A 1 148 ? -1.792 -4.394 -4.162 1.00 95.06 148 ALA A C 1
ATOM 1195 O O . ALA A 1 148 ? -0.959 -3.736 -4.785 1.00 95.06 148 ALA A O 1
ATOM 1196 N N . GLN A 1 149 ? -3.105 -4.279 -4.380 1.00 94.06 149 GLN A N 1
ATOM 1197 C CA . GLN A 1 149 ? -3.675 -3.351 -5.359 1.00 94.06 149 GLN A CA 1
ATOM 1198 C C . GLN A 1 149 ? -3.380 -1.899 -4.994 1.00 94.06 149 GLN A C 1
ATOM 1200 O O . GLN A 1 149 ? -2.933 -1.140 -5.850 1.00 94.06 149 GLN A O 1
ATOM 1205 N N . SER A 1 150 ? -3.565 -1.525 -3.726 1.00 94.88 150 SER A N 1
ATOM 1206 C CA . SER A 1 150 ? -3.258 -0.179 -3.250 1.00 94.88 150 SER A CA 1
ATOM 1207 C C . SER A 1 150 ? -1.781 0.167 -3.442 1.00 94.88 150 SER A C 1
ATOM 1209 O O . SER A 1 150 ? -1.475 1.260 -3.907 1.00 94.88 150 SER A O 1
ATOM 1211 N N . CYS A 1 151 ? -0.861 -0.764 -3.158 1.00 94.94 151 CYS A N 1
ATOM 1212 C CA . CYS A 1 151 ? 0.565 -0.562 -3.408 1.00 94.94 151 CYS A CA 1
ATOM 1213 C C . CYS A 1 151 ? 0.867 -0.317 -4.893 1.00 94.94 151 CYS A C 1
ATOM 1215 O O . CYS A 1 151 ? 1.619 0.597 -5.222 1.00 94.94 151 CYS A O 1
ATOM 1217 N N . LEU A 1 152 ? 0.301 -1.134 -5.787 1.00 92.69 152 LEU A N 1
ATOM 1218 C CA . LEU A 1 152 ? 0.529 -1.008 -7.228 1.00 92.69 152 LEU A CA 1
ATOM 1219 C C . LEU A 1 152 ? -0.054 0.299 -7.777 1.00 92.69 152 LEU A C 1
ATOM 1221 O O . LEU A 1 152 ? 0.620 0.992 -8.533 1.00 92.69 152 LEU A O 1
ATOM 1225 N N . LEU A 1 153 ? -1.266 0.670 -7.356 1.00 91.94 153 LEU A N 1
ATOM 1226 C CA . LEU A 1 153 ? -1.882 1.948 -7.720 1.00 91.94 153 LEU A CA 1
ATOM 1227 C C . LEU A 1 153 ? -1.062 3.135 -7.226 1.00 91.94 153 LEU A C 1
ATOM 1229 O O . LEU A 1 153 ? -0.855 4.080 -7.981 1.00 91.94 153 LEU A O 1
ATOM 1233 N N . TYR A 1 154 ? -0.549 3.065 -5.996 1.00 92.38 154 TYR A N 1
ATOM 1234 C CA . TYR A 1 154 ? 0.347 4.086 -5.472 1.00 92.38 154 TYR A CA 1
ATOM 1235 C C . TYR A 1 154 ? 1.573 4.235 -6.377 1.00 92.38 154 TYR A C 1
ATOM 1237 O O . TYR A 1 154 ? 1.826 5.327 -6.875 1.00 92.38 154 TYR A O 1
ATOM 1245 N N . LEU A 1 155 ? 2.288 3.140 -6.663 1.00 90.12 155 LEU A N 1
ATOM 1246 C CA . LEU A 1 155 ? 3.482 3.153 -7.519 1.00 90.12 155 LEU A CA 1
ATOM 1247 C C . LEU A 1 155 ? 3.198 3.679 -8.936 1.00 90.12 155 LEU A C 1
ATOM 1249 O O . LEU A 1 155 ? 4.030 4.390 -9.495 1.00 90.12 155 LEU A O 1
ATOM 1253 N N . LEU A 1 156 ? 2.027 3.366 -9.497 1.00 88.44 156 LEU A N 1
ATOM 1254 C CA . LEU A 1 156 ? 1.569 3.871 -10.796 1.00 88.44 156 LEU A CA 1
ATOM 1255 C C . LEU A 1 156 ? 1.210 5.361 -10.787 1.00 88.44 156 LEU A C 1
ATOM 1257 O O . LEU A 1 156 ? 1.196 5.973 -11.846 1.00 88.44 156 LEU A O 1
ATOM 1261 N N . SER A 1 157 ? 0.899 5.939 -9.628 1.00 87.88 157 SER A N 1
ATOM 1262 C CA . SER A 1 157 ? 0.466 7.340 -9.500 1.00 87.88 157 SER A CA 1
ATOM 1263 C C . SER A 1 157 ? 1.587 8.316 -9.125 1.00 87.88 157 SER A C 1
ATOM 1265 O O . SER A 1 157 ? 1.402 9.533 -9.198 1.00 87.88 157 SER A O 1
ATOM 1267 N N . VAL A 1 158 ? 2.755 7.806 -8.720 1.00 85.88 158 VAL A N 1
ATOM 1268 C CA . VAL A 1 158 ? 3.918 8.624 -8.339 1.00 85.88 158 VAL A CA 1
ATOM 1269 C C . VAL A 1 158 ? 4.304 9.550 -9.485 1.00 85.88 158 VAL A C 1
ATOM 12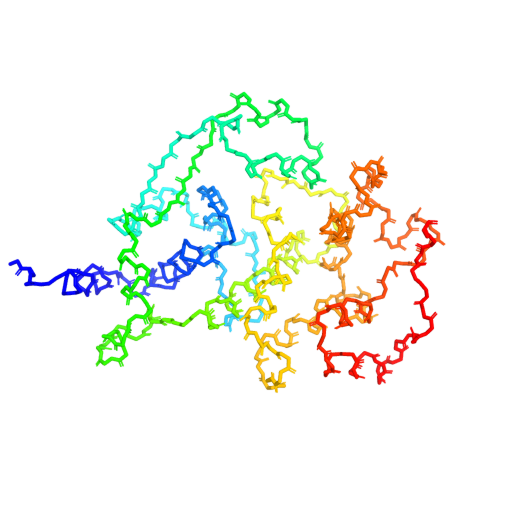71 O O . VAL A 1 158 ? 4.361 9.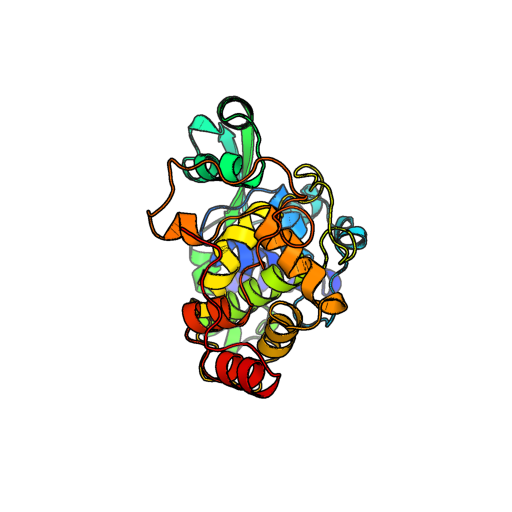116 -10.634 1.00 85.88 158 VAL A O 1
ATOM 1274 N N . ASN A 1 159 ? 4.581 10.820 -9.166 1.00 84.44 159 ASN A N 1
ATOM 1275 C CA . ASN A 1 159 ? 4.950 11.843 -10.146 1.00 84.44 159 ASN A CA 1
ATOM 1276 C C . ASN A 1 159 ? 3.920 11.972 -11.291 1.00 84.44 159 ASN A C 1
ATOM 1278 O O . ASN A 1 159 ? 4.272 12.117 -12.457 1.00 84.44 159 ASN A O 1
ATOM 1282 N N . GLY A 1 160 ? 2.627 11.857 -10.961 1.00 81.44 160 GLY A N 1
ATOM 1283 C CA . GLY A 1 160 ? 1.533 11.936 -11.936 1.00 81.44 160 GLY A CA 1
ATOM 1284 C C . GLY A 1 160 ? 1.455 10.739 -12.888 1.00 81.44 160 GLY A C 1
ATOM 1285 O O . GLY A 1 160 ? 0.770 10.818 -13.903 1.00 81.44 160 GLY A O 1
ATOM 1286 N N . GLY A 1 161 ? 2.153 9.647 -12.569 1.00 80.25 161 GLY A N 1
ATOM 1287 C CA . GLY A 1 161 ? 2.316 8.489 -13.444 1.00 80.25 161 GLY A CA 1
ATOM 1288 C C . GLY A 1 161 ? 3.462 8.616 -14.440 1.00 80.25 161 GLY A C 1
ATOM 1289 O O . GLY A 1 161 ? 3.645 7.711 -15.247 1.00 80.25 161 GLY A O 1
ATOM 1290 N N . GLU A 1 162 ? 4.259 9.683 -14.355 1.00 82.19 162 GLU A N 1
ATOM 1291 C CA . GLU A 1 162 ? 5.426 9.886 -15.206 1.00 82.19 162 GLU A CA 1
ATOM 1292 C C . GLU A 1 162 ? 6.727 9.437 -14.519 1.00 82.19 162 GLU A C 1
ATOM 1294 O O . GLU A 1 162 ? 6.830 9.385 -13.286 1.00 82.19 162 GLU A O 1
ATOM 1299 N N . VAL A 1 163 ? 7.774 9.155 -15.298 1.00 79.75 163 VAL A N 1
ATOM 1300 C CA . VAL A 1 163 ? 9.102 8.839 -14.749 1.00 79.75 163 VAL A CA 1
ATOM 1301 C C . VAL A 1 163 ? 9.644 10.028 -13.949 1.00 79.75 163 VAL A C 1
ATOM 1303 O O . VAL A 1 163 ? 9.810 11.132 -14.466 1.00 79.75 163 VAL A O 1
ATOM 1306 N N . ALA A 1 164 ? 9.949 9.793 -12.675 1.00 77.56 164 ALA A N 1
ATOM 1307 C CA . ALA A 1 164 ? 10.491 10.791 -11.767 1.00 77.56 164 ALA A CA 1
ATOM 1308 C C . ALA A 1 164 ? 12.024 10.819 -11.842 1.00 77.56 164 ALA A C 1
ATOM 1310 O O . ALA A 1 164 ? 12.682 9.791 -11.672 1.00 77.56 164 ALA A O 1
ATOM 1311 N N . PHE A 1 165 ? 12.605 12.008 -12.028 1.00 70.75 165 PHE A N 1
ATOM 1312 C CA . PHE A 1 165 ? 14.059 12.202 -11.911 1.00 70.75 165 PHE A CA 1
ATOM 1313 C C . PHE A 1 165 ? 14.538 12.017 -10.465 1.00 70.75 165 PHE A C 1
ATOM 1315 O O . PHE A 1 165 ? 15.630 11.505 -10.220 1.00 70.75 165 PHE A O 1
ATOM 1322 N N . GLU A 1 166 ? 13.718 12.437 -9.503 1.00 74.00 166 GLU A N 1
ATOM 1323 C CA . GLU A 1 166 ? 13.939 12.281 -8.071 1.00 74.00 166 GLU A CA 1
ATOM 1324 C C . GLU A 1 166 ? 12.587 12.095 -7.377 1.00 74.00 166 GLU A C 1
ATOM 1326 O O . GLU A 1 166 ? 11.585 12.673 -7.793 1.00 74.00 166 GLU A O 1
ATOM 1331 N N . ILE A 1 167 ? 12.556 11.265 -6.334 1.00 79.88 167 ILE A N 1
ATOM 1332 C CA . ILE A 1 167 ? 11.356 11.045 -5.527 1.00 79.88 167 ILE A CA 1
ATOM 1333 C C . ILE A 1 167 ? 11.528 11.799 -4.217 1.00 79.88 167 ILE A C 1
ATOM 1335 O O . ILE A 1 167 ? 12.450 11.520 -3.449 1.00 79.88 167 ILE A O 1
ATOM 1339 N N . SER A 1 168 ? 10.631 12.750 -3.964 1.00 84.31 168 SER A N 1
ATOM 1340 C CA . SER A 1 168 ? 10.578 13.467 -2.694 1.00 84.31 168 SER A CA 1
ATOM 1341 C C . SER A 1 168 ? 9.924 12.587 -1.627 1.00 84.31 168 SER A C 1
ATOM 1343 O O . SER A 1 168 ? 8.709 12.418 -1.587 1.00 84.31 168 SER A O 1
ATOM 1345 N N . PHE A 1 169 ? 10.727 12.024 -0.727 1.00 83.81 169 PHE A N 1
ATOM 1346 C CA . PHE A 1 169 ? 10.223 11.221 0.398 1.00 83.81 169 PHE A CA 1
ATOM 1347 C C . PHE A 1 169 ? 9.543 12.055 1.498 1.00 83.81 169 PHE A C 1
ATOM 1349 O O . PHE A 1 169 ? 9.038 11.489 2.463 1.00 83.81 169 PHE A O 1
ATOM 1356 N N . ASP A 1 170 ? 9.538 13.385 1.357 1.00 83.44 170 ASP A N 1
ATOM 1357 C CA . ASP A 1 170 ? 8.713 14.296 2.161 1.00 83.44 170 ASP A CA 1
ATOM 1358 C C . ASP A 1 170 ? 7.324 14.537 1.532 1.00 83.44 170 ASP A C 1
ATOM 1360 O O . ASP A 1 170 ? 6.442 15.078 2.192 1.00 83.44 170 ASP A O 1
ATOM 1364 N N . GLU A 1 171 ? 7.117 14.137 0.272 1.00 84.00 171 GLU A N 1
ATOM 1365 C CA . GLU A 1 171 ? 5.822 14.202 -0.429 1.00 84.00 171 GLU A CA 1
ATOM 1366 C C . GLU A 1 171 ? 5.171 12.823 -0.574 1.00 84.00 171 GLU A C 1
ATOM 1368 O O . GLU A 1 171 ? 3.950 12.720 -0.572 1.00 84.00 171 GLU A O 1
ATOM 1373 N N . TYR A 1 172 ? 5.984 11.770 -0.696 1.00 88.44 172 TYR A N 1
ATOM 1374 C CA . TYR A 1 172 ? 5.547 10.399 -0.949 1.00 88.44 172 TYR A CA 1
ATOM 1375 C C . TYR A 1 172 ? 5.901 9.480 0.230 1.00 88.44 172 TYR A C 1
ATOM 1377 O O . TYR A 1 172 ? 6.794 8.631 0.130 1.00 88.44 172 TYR A O 1
ATOM 1385 N N . HIS A 1 173 ? 5.224 9.643 1.364 1.00 91.38 173 HIS A N 1
ATOM 1386 C CA . HIS A 1 173 ? 5.605 9.011 2.629 1.00 91.38 173 HIS A CA 1
ATOM 1387 C C . HIS A 1 173 ? 5.464 7.481 2.609 1.00 91.38 173 HIS A C 1
ATOM 1389 O O . HIS A 1 173 ? 6.280 6.776 3.213 1.00 91.38 173 HIS A O 1
ATOM 1395 N N . LEU A 1 174 ? 4.464 6.953 1.899 1.00 93.00 174 LEU A N 1
ATOM 1396 C CA . LEU A 1 174 ? 4.170 5.524 1.778 1.00 93.00 174 LEU A CA 1
ATOM 1397 C C . LEU A 1 174 ? 5.055 4.821 0.730 1.00 93.00 174 LEU A C 1
ATOM 1399 O O . LEU A 1 174 ? 5.141 3.589 0.722 1.00 93.00 174 LEU A O 1
ATOM 1403 N N . PHE A 1 175 ? 5.772 5.573 -0.114 1.00 91.06 175 PHE A N 1
ATOM 1404 C CA . PHE A 1 175 ? 6.545 5.040 -1.246 1.00 91.06 175 PHE A CA 1
ATOM 1405 C C . PHE A 1 175 ? 7.499 3.905 -0.854 1.00 91.06 175 PHE A C 1
ATOM 1407 O O . PHE A 1 175 ? 7.564 2.864 -1.517 1.00 91.06 175 PHE A O 1
ATOM 1414 N N . THR A 1 176 ? 8.224 4.084 0.251 1.00 90.25 176 THR A N 1
ATOM 1415 C CA . THR A 1 176 ? 9.173 3.086 0.751 1.00 90.25 176 THR A CA 1
ATOM 1416 C C . THR A 1 176 ? 8.473 1.775 1.107 1.00 90.25 176 THR A C 1
ATOM 1418 O O . THR A 1 176 ? 8.936 0.706 0.714 1.00 90.25 176 THR A O 1
ATOM 1421 N N . TYR A 1 177 ? 7.320 1.847 1.782 1.00 93.56 177 TYR A N 1
ATOM 1422 C CA . TYR A 1 177 ? 6.536 0.662 2.132 1.00 93.56 177 TYR A CA 1
ATOM 1423 C C . TYR A 1 177 ? 6.094 -0.095 0.878 1.00 93.56 177 TYR A C 1
ATOM 1425 O O . TYR A 1 177 ? 6.316 -1.303 0.763 1.00 93.56 177 TYR A O 1
ATOM 1433 N N . VAL A 1 178 ? 5.454 0.608 -0.063 1.00 93.50 178 VAL A N 1
ATOM 1434 C CA . VAL A 1 178 ? 4.842 -0.044 -1.230 1.00 93.50 178 VAL A CA 1
ATOM 1435 C C . VAL A 1 178 ? 5.908 -0.683 -2.100 1.00 93.50 178 VAL A C 1
ATOM 1437 O O . VAL A 1 178 ? 5.725 -1.820 -2.518 1.00 93.50 178 VAL A O 1
ATOM 1440 N N . SER A 1 179 ? 7.058 -0.025 -2.267 1.00 88.94 179 SER A N 1
ATOM 1441 C CA . SER A 1 179 ? 8.184 -0.534 -3.053 1.00 88.94 179 SER A CA 1
ATOM 1442 C C . SER A 1 179 ? 8.734 -1.851 -2.510 1.00 88.94 179 SER A C 1
ATOM 1444 O O . SER A 1 179 ? 9.120 -2.720 -3.293 1.00 88.94 179 SER A O 1
ATOM 1446 N N . GLN A 1 180 ? 8.741 -2.012 -1.185 1.00 86.88 180 GLN A N 1
ATOM 1447 C CA . GLN A 1 180 ? 9.304 -3.175 -0.502 1.00 86.88 180 GLN A CA 1
ATOM 1448 C C . GLN A 1 180 ? 8.309 -4.333 -0.349 1.00 86.88 180 GLN A C 1
ATOM 1450 O O . GLN A 1 180 ? 8.717 -5.493 -0.395 1.00 86.88 180 GLN A O 1
ATOM 1455 N N . HIS A 1 181 ? 7.016 -4.046 -0.163 1.00 91.56 181 HIS A N 1
ATOM 1456 C CA . HIS A 1 181 ? 6.061 -5.039 0.348 1.00 91.56 181 HIS A CA 1
ATOM 1457 C C . HIS A 1 181 ? 4.921 -5.418 -0.609 1.00 91.56 181 HIS A C 1
ATOM 1459 O O . HIS A 1 181 ? 4.187 -6.365 -0.315 1.00 91.56 181 HIS A O 1
ATOM 1465 N N . TRP A 1 182 ? 4.761 -4.749 -1.759 1.00 93.62 182 TRP A N 1
ATOM 1466 C CA . TRP A 1 182 ? 3.658 -5.050 -2.686 1.00 93.62 182 TRP A CA 1
ATOM 1467 C C . TRP A 1 182 ? 3.637 -6.517 -3.145 1.00 93.62 182 TRP A C 1
ATOM 1469 O O . TRP A 1 182 ? 2.577 -7.144 -3.143 1.00 93.62 182 TRP A O 1
ATOM 1479 N N . MET A 1 183 ? 4.802 -7.100 -3.454 1.00 90.62 183 MET A N 1
ATOM 1480 C CA . MET A 1 183 ? 4.916 -8.498 -3.896 1.00 90.62 183 MET A CA 1
ATOM 1481 C C . MET A 1 183 ? 4.515 -9.486 -2.802 1.00 90.62 183 MET A C 1
ATOM 1483 O O . MET A 1 183 ? 3.845 -10.480 -3.069 1.00 90.62 183 MET A O 1
ATOM 1487 N N . GLN A 1 184 ? 4.894 -9.202 -1.553 1.00 91.19 184 GLN A N 1
ATOM 1488 C CA . GLN A 1 184 ? 4.545 -10.043 -0.412 1.00 91.19 184 GLN A CA 1
ATOM 1489 C C . GLN A 1 184 ? 3.030 -10.054 -0.187 1.00 91.19 184 GLN A C 1
ATOM 1491 O O . GLN A 1 184 ? 2.446 -11.106 0.079 1.00 91.19 184 GLN A O 1
ATOM 1496 N N . HIS A 1 185 ? 2.378 -8.897 -0.323 1.00 94.62 185 HIS A N 1
ATOM 1497 C CA . HIS A 1 185 ? 0.921 -8.816 -0.294 1.00 94.62 185 HIS A CA 1
ATOM 1498 C C . HIS A 1 185 ? 0.287 -9.571 -1.467 1.00 94.62 185 HIS A C 1
ATOM 1500 O O . HIS A 1 185 ? -0.646 -10.339 -1.244 1.00 94.62 185 HIS A O 1
ATOM 1506 N N . TRP A 1 186 ? 0.833 -9.443 -2.681 1.00 92.12 186 TRP A N 1
ATOM 1507 C CA . TRP A 1 186 ? 0.351 -10.168 -3.861 1.00 92.12 186 TRP A CA 1
ATOM 1508 C C . TRP A 1 186 ? 0.383 -11.689 -3.669 1.00 92.12 186 TRP A C 1
ATOM 1510 O O . TRP A 1 186 ? -0.614 -12.377 -3.893 1.00 92.12 186 TRP A O 1
ATOM 1520 N N . GLN A 1 187 ? 1.506 -12.219 -3.184 1.00 89.56 187 GLN A N 1
ATOM 1521 C CA . GLN A 1 187 ? 1.672 -13.650 -2.931 1.00 89.56 187 GLN A CA 1
ATOM 1522 C C . GLN A 1 187 ? 0.707 -14.153 -1.848 1.00 89.56 187 GLN A C 1
ATOM 1524 O O . GLN A 1 187 ? 0.063 -15.186 -2.026 1.00 89.56 187 GLN A O 1
ATOM 1529 N N . ARG A 1 188 ? 0.536 -13.404 -0.749 1.00 92.12 188 ARG A N 1
ATOM 1530 C CA . ARG A 1 188 ? -0.408 -13.765 0.328 1.00 92.12 188 ARG A CA 1
ATOM 1531 C C . ARG A 1 188 ? -1.876 -13.658 -0.081 1.00 92.12 188 ARG A C 1
ATOM 1533 O O . ARG A 1 188 ? -2.714 -14.375 0.462 1.00 92.12 188 ARG A O 1
ATOM 1540 N N . ALA A 1 189 ? -2.191 -12.795 -1.043 1.00 91.50 189 ALA A N 1
ATOM 1541 C CA . ALA A 1 189 ? -3.514 -12.734 -1.648 1.00 91.50 189 ALA A CA 1
ATOM 1542 C C . ALA A 1 189 ? -3.841 -13.995 -2.471 1.00 91.50 189 ALA A C 1
ATOM 1544 O O . ALA A 1 189 ? -5.012 -14.269 -2.729 1.00 91.50 189 ALA A O 1
ATOM 1545 N N . GLY A 1 190 ? -2.834 -14.787 -2.859 1.00 86.69 190 GLY A N 1
ATOM 1546 C CA . GLY A 1 190 ? -3.036 -16.023 -3.611 1.00 86.69 190 GLY A CA 1
ATOM 1547 C C . GLY A 1 190 ? -3.624 -15.782 -5.002 1.00 86.69 190 GLY A C 1
ATOM 1548 O O . GLY A 1 190 ? -4.423 -16.583 -5.474 1.00 86.69 190 GLY A O 1
ATOM 1549 N N . HIS A 1 191 ? -3.256 -14.674 -5.654 1.00 72.06 191 HIS A N 1
ATOM 1550 C CA . HIS A 1 191 ? -3.800 -14.293 -6.961 1.00 72.06 191 HIS A CA 1
ATOM 1551 C C . HIS A 1 191 ? -3.412 -15.220 -8.117 1.00 72.06 191 HIS A C 1
ATOM 1553 O O . HIS A 1 191 ? -3.962 -15.036 -9.198 1.00 72.06 191 HIS A O 1
ATOM 1559 N N . GLY A 1 192 ? -2.529 -16.207 -7.919 1.00 61.19 192 GLY A N 1
ATOM 1560 C CA . GLY A 1 192 ? -1.999 -17.083 -8.975 1.00 61.19 192 GLY A CA 1
ATOM 1561 C C . GLY A 1 192 ? -3.059 -17.809 -9.815 1.00 61.19 192 GLY A C 1
ATOM 1562 O O . GLY A 1 192 ? -2.861 -17.968 -11.020 1.00 61.19 192 GLY A O 1
ATOM 1563 N N . ASP A 1 193 ? -4.226 -18.108 -9.234 1.00 60.50 193 ASP A N 1
ATOM 1564 C CA . ASP A 1 193 ? -5.274 -18.907 -9.893 1.00 60.50 193 ASP A CA 1
ATOM 1565 C C . ASP A 1 193 ? -6.505 -18.096 -10.352 1.00 60.50 193 ASP A C 1
ATOM 1567 O O . ASP A 1 193 ? -7.279 -18.569 -11.181 1.00 60.50 193 ASP A O 1
ATOM 1571 N N . ASP A 1 194 ? -6.700 -16.867 -9.857 1.00 71.75 194 ASP A N 1
ATOM 1572 C CA . ASP A 1 194 ? -7.903 -16.065 -10.142 1.00 71.75 194 ASP A CA 1
ATOM 1573 C C . ASP A 1 194 ? -7.683 -15.084 -11.303 1.00 71.75 194 ASP A C 1
ATOM 1575 O O . ASP A 1 194 ? -7.389 -13.902 -11.106 1.00 71.75 194 ASP A O 1
ATOM 1579 N N . THR A 1 195 ? -7.808 -15.588 -12.536 1.00 67.62 195 THR A N 1
ATOM 1580 C CA . THR A 1 195 ? -7.584 -14.821 -13.775 1.00 67.62 195 THR A CA 1
ATOM 1581 C C . THR A 1 195 ? -8.549 -13.660 -13.992 1.00 67.62 195 THR A C 1
ATOM 1583 O O . THR A 1 195 ? -8.210 -12.748 -14.740 1.00 67.62 195 THR A O 1
ATOM 1586 N N . GLY A 1 196 ? -9.721 -13.671 -13.352 1.00 71.75 196 GLY A N 1
ATOM 1587 C CA . GLY A 1 196 ? -10.745 -12.634 -13.506 1.00 71.75 196 GLY A CA 1
ATOM 1588 C C . GLY A 1 196 ? -10.640 -11.486 -12.501 1.00 71.75 196 GLY A C 1
ATOM 1589 O O . GLY A 1 196 ? -11.413 -10.532 -12.587 1.00 71.75 196 GLY A O 1
ATOM 1590 N N . HIS A 1 197 ? -9.722 -11.563 -11.535 1.00 81.56 197 HIS A N 1
ATOM 1591 C CA . HIS A 1 197 ? -9.663 -10.594 -10.447 1.00 81.56 197 HIS A CA 1
ATOM 1592 C C . HIS A 1 197 ? -9.196 -9.200 -10.926 1.00 81.56 197 HIS A C 1
ATOM 1594 O O . HIS A 1 197 ? -8.148 -9.114 -11.574 1.00 81.56 197 HIS A O 1
ATOM 1600 N N . PRO A 1 198 ? -9.860 -8.086 -10.536 1.00 78.62 198 PRO A N 1
ATOM 1601 C CA . PRO A 1 198 ? -9.480 -6.720 -10.937 1.00 78.62 198 PRO A CA 1
ATOM 1602 C C . PRO A 1 198 ? -8.016 -6.355 -10.656 1.00 78.62 198 PRO A C 1
ATOM 1604 O O . PRO A 1 198 ? -7.381 -5.641 -11.433 1.00 78.62 198 PRO A O 1
ATOM 1607 N N . ALA A 1 199 ? -7.451 -6.916 -9.583 1.00 85.00 199 ALA A N 1
ATOM 1608 C CA . ALA A 1 199 ? -6.038 -6.770 -9.232 1.00 85.00 199 ALA A CA 1
ATOM 1609 C C . ALA A 1 199 ? -5.075 -7.121 -10.378 1.00 85.00 199 ALA A C 1
ATOM 1611 O O . ALA A 1 199 ? -4.004 -6.527 -10.483 1.00 85.00 199 ALA A O 1
ATOM 1612 N N . ARG A 1 200 ? -5.448 -8.064 -11.252 1.00 85.12 200 ARG A N 1
ATOM 1613 C CA . ARG A 1 200 ? -4.619 -8.474 -12.390 1.00 85.12 200 ARG A CA 1
ATOM 1614 C C . ARG A 1 200 ? -4.541 -7.422 -13.477 1.00 85.12 200 ARG A C 1
ATOM 1616 O O . ARG A 1 200 ? -3.495 -7.301 -14.100 1.00 85.12 200 ARG A O 1
ATOM 1623 N N . THR A 1 201 ? -5.593 -6.633 -13.669 1.00 86.19 201 THR A N 1
ATOM 1624 C CA . THR A 1 201 ? -5.558 -5.496 -14.594 1.00 86.19 201 THR A CA 1
ATOM 1625 C C . THR A 1 201 ? -4.538 -4.462 -14.124 1.00 86.19 201 THR A C 1
ATOM 1627 O O . THR A 1 201 ? -3.738 -3.982 -14.922 1.00 86.19 201 THR A O 1
ATOM 1630 N N . ILE A 1 202 ? -4.510 -4.177 -12.817 1.00 88.12 202 ILE A N 1
ATOM 1631 C CA . ILE A 1 202 ? -3.542 -3.248 -12.218 1.00 88.12 202 ILE A CA 1
ATOM 1632 C C . ILE A 1 202 ? -2.119 -3.812 -12.342 1.00 88.12 202 ILE A C 1
ATOM 1634 O O . ILE A 1 202 ? -1.218 -3.101 -12.787 1.00 88.12 202 ILE A O 1
ATOM 1638 N N . LEU A 1 203 ? -1.911 -5.094 -12.011 1.00 89.25 203 LEU A N 1
ATOM 1639 C CA . LEU A 1 203 ? -0.596 -5.727 -12.144 1.00 89.25 203 LEU A CA 1
ATOM 1640 C C . LEU A 1 203 ? -0.124 -5.778 -13.599 1.00 89.25 203 LEU A C 1
ATOM 1642 O O . LEU A 1 203 ? 1.039 -5.500 -13.856 1.00 89.25 203 LEU A O 1
ATOM 1646 N N . GLY A 1 204 ? -1.009 -6.104 -14.541 1.00 86.12 204 GLY A N 1
ATOM 1647 C CA . GLY A 1 204 ? -0.701 -6.128 -15.968 1.00 86.12 204 GLY A CA 1
ATOM 1648 C C . GLY A 1 204 ? -0.338 -4.746 -16.505 1.00 86.12 204 GLY A C 1
ATOM 1649 O O . GLY A 1 204 ? 0.594 -4.641 -17.290 1.00 86.12 204 GLY A O 1
ATOM 1650 N N . GLY A 1 205 ? -1.006 -3.687 -16.033 1.00 85.06 205 GLY A N 1
ATOM 1651 C CA . GLY A 1 205 ? -0.633 -2.305 -16.342 1.00 85.06 205 GLY A CA 1
ATOM 1652 C C . GLY A 1 205 ? 0.725 -1.907 -15.758 1.00 85.06 205 GLY A C 1
ATOM 1653 O O . GLY A 1 205 ? 1.492 -1.220 -16.418 1.00 85.06 205 GLY A O 1
ATOM 1654 N N . PHE A 1 206 ? 1.054 -2.377 -14.551 1.00 87.88 206 PHE A N 1
ATOM 1655 C CA . PHE A 1 206 ? 2.347 -2.113 -13.916 1.00 87.88 206 PHE A CA 1
ATOM 1656 C C . PHE A 1 206 ? 3.498 -2.900 -14.566 1.00 87.88 206 PHE A C 1
ATOM 1658 O O . PHE A 1 206 ? 4.520 -2.326 -14.930 1.00 87.88 206 PHE A O 1
ATOM 1665 N N . LEU A 1 207 ? 3.336 -4.212 -14.748 1.00 85.06 207 LEU A N 1
ATOM 1666 C CA . LEU A 1 207 ? 4.316 -5.130 -15.336 1.00 85.06 207 LEU A CA 1
ATOM 1667 C C . LEU A 1 207 ? 4.058 -5.340 -16.835 1.00 85.06 207 LEU A C 1
ATOM 1669 O O . LEU A 1 207 ? 3.906 -6.471 -17.285 1.00 85.06 207 LEU A O 1
ATOM 1673 N N . THR A 1 208 ? 4.026 -4.260 -17.613 1.00 77.62 208 THR A N 1
ATOM 1674 C CA . THR A 1 208 ? 3.786 -4.299 -19.066 1.00 77.62 208 THR A CA 1
ATOM 1675 C C . THR A 1 208 ? 5.058 -4.080 -19.884 1.00 77.62 208 THR A C 1
ATOM 1677 O O . THR A 1 208 ? 5.985 -3.398 -19.453 1.00 77.62 208 THR A O 1
ATOM 1680 N N . MET A 1 209 ? 5.087 -4.637 -21.100 1.00 65.81 209 MET A N 1
ATOM 1681 C CA . MET A 1 209 ? 6.116 -4.338 -22.107 1.00 65.81 209 MET A CA 1
ATOM 1682 C C . MET A 1 209 ? 5.954 -2.942 -22.728 1.00 65.81 209 MET A C 1
ATOM 1684 O O . MET A 1 209 ? 6.864 -2.486 -23.413 1.00 65.81 209 MET A O 1
ATOM 1688 N N . ASN A 1 210 ? 4.811 -2.274 -22.531 1.00 66.50 210 ASN A N 1
ATOM 1689 C CA . ASN A 1 210 ? 4.545 -0.962 -23.112 1.00 66.50 210 ASN A CA 1
ATOM 1690 C C . ASN A 1 210 ? 5.280 0.150 -22.329 1.00 66.50 210 ASN A C 1
ATOM 1692 O O . ASN A 1 210 ? 4.905 0.417 -21.182 1.00 66.50 210 ASN A O 1
ATOM 1696 N N . PRO A 1 211 ? 6.274 0.837 -22.929 1.00 59.16 211 PRO A N 1
ATOM 1697 C CA . PRO A 1 211 ? 7.042 1.881 -22.254 1.00 59.16 211 PRO A CA 1
ATOM 1698 C C . PRO A 1 211 ? 6.157 2.984 -21.661 1.00 59.16 211 PRO A C 1
ATOM 1700 O O . PRO A 1 211 ? 6.354 3.347 -20.502 1.00 59.16 211 PRO A O 1
ATOM 1703 N N . ASP A 1 212 ? 5.121 3.407 -22.392 1.00 56.75 212 ASP A N 1
ATOM 1704 C CA . ASP A 1 212 ? 4.214 4.501 -22.011 1.00 56.75 212 ASP A CA 1
ATOM 1705 C C . ASP A 1 212 ? 3.341 4.157 -20.792 1.00 56.75 212 ASP A C 1
ATOM 1707 O O . ASP A 1 212 ? 2.849 5.043 -20.098 1.00 56.75 212 ASP A O 1
ATOM 1711 N N . GLN A 1 213 ? 3.158 2.864 -20.508 1.00 60.81 213 GLN A N 1
ATOM 1712 C CA . GLN A 1 213 ? 2.374 2.359 -19.373 1.00 60.81 213 GLN A CA 1
ATOM 1713 C C . GLN A 1 213 ? 3.253 1.838 -18.221 1.00 60.81 213 GLN A C 1
ATOM 1715 O O . GLN A 1 213 ? 2.765 1.637 -17.113 1.00 60.81 213 GLN A O 1
ATOM 1720 N N . SER A 1 214 ? 4.557 1.663 -18.451 1.00 65.81 214 SER A N 1
ATOM 1721 C CA . SER A 1 214 ? 5.516 1.088 -17.493 1.00 65.81 214 SER A CA 1
ATOM 1722 C C . SER A 1 214 ? 6.276 2.129 -16.657 1.00 65.81 214 SER A C 1
ATOM 1724 O O . SER A 1 214 ? 7.245 1.805 -15.970 1.00 65.81 214 SER A O 1
ATOM 1726 N N . GLN A 1 215 ? 5.856 3.393 -16.685 1.00 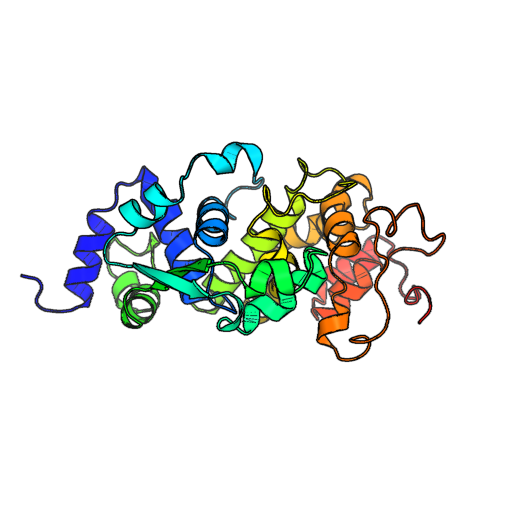78.19 215 GLN A N 1
ATOM 1727 C CA . GLN A 1 215 ? 6.568 4.485 -16.013 1.00 78.19 215 GLN A CA 1
ATOM 1728 C C . GLN A 1 215 ? 6.642 4.294 -14.487 1.00 78.19 215 GLN A C 1
ATOM 1730 O O . GLN A 1 215 ? 7.705 4.461 -13.885 1.00 78.19 215 GLN A O 1
ATOM 1735 N N . GLY A 1 216 ? 5.556 3.820 -13.864 1.00 80.25 216 GLY A N 1
ATOM 1736 C CA . GLY A 1 216 ? 5.557 3.430 -12.448 1.00 80.25 216 GLY A CA 1
ATOM 1737 C C . GLY A 1 216 ? 6.521 2.273 -12.144 1.00 80.25 216 GLY A C 1
ATOM 1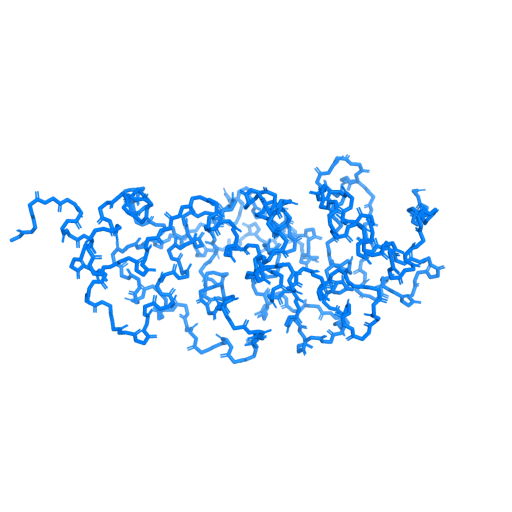738 O O . GLY A 1 216 ? 7.177 2.263 -11.101 1.00 80.25 216 GLY A O 1
ATOM 1739 N N . TYR A 1 217 ? 6.672 1.325 -13.074 1.00 82.25 217 TYR A N 1
ATOM 1740 C CA . TYR A 1 217 ? 7.641 0.232 -12.959 1.00 82.25 217 TYR A CA 1
ATOM 1741 C C . TYR A 1 217 ? 9.087 0.733 -13.057 1.00 82.25 217 TYR A C 1
ATOM 1743 O O . TYR A 1 217 ? 9.939 0.306 -12.274 1.00 82.25 217 TYR A O 1
ATOM 1751 N N . ALA A 1 218 ? 9.360 1.697 -13.940 1.00 77.69 218 ALA A N 1
ATOM 1752 C CA . ALA A 1 218 ? 10.654 2.371 -14.003 1.00 77.69 218 ALA A CA 1
ATOM 1753 C C . ALA A 1 218 ? 10.969 3.117 -12.691 1.00 77.69 218 ALA A C 1
ATOM 1755 O O . ALA A 1 218 ? 12.057 2.947 -12.139 1.00 77.69 218 ALA A O 1
ATOM 1756 N N . ASN A 1 219 ? 10.008 3.866 -12.136 1.00 80.31 219 ASN A N 1
ATOM 1757 C CA . ASN A 1 219 ? 10.152 4.552 -10.842 1.00 80.31 219 ASN A CA 1
ATOM 1758 C C . ASN A 1 219 ? 10.473 3.577 -9.700 1.00 80.31 219 ASN A C 1
ATOM 1760 O O . ASN A 1 219 ? 11.357 3.836 -8.878 1.00 80.31 219 ASN A O 1
ATOM 1764 N N . TRP A 1 220 ? 9.800 2.429 -9.671 1.00 84.12 220 TRP A N 1
ATOM 1765 C CA . TRP A 1 220 ? 10.074 1.371 -8.704 1.00 84.12 220 TRP A CA 1
ATOM 1766 C C . TRP A 1 220 ? 11.494 0.787 -8.853 1.00 84.12 220 TRP A C 1
ATOM 1768 O O . TRP A 1 220 ? 12.232 0.732 -7.869 1.00 84.12 220 TRP A O 1
ATOM 1778 N N . LEU A 1 221 ? 11.937 0.439 -10.069 1.00 76.25 221 LEU A N 1
ATOM 1779 C CA . LEU A 1 221 ? 13.304 -0.061 -10.307 1.00 76.25 221 LEU A CA 1
ATOM 1780 C C . LEU A 1 221 ? 14.407 0.976 -10.016 1.00 76.25 221 LEU A C 1
ATOM 1782 O O . LEU A 1 221 ? 15.493 0.618 -9.551 1.00 76.25 221 LEU A O 1
ATOM 1786 N N . ASN A 1 222 ? 14.133 2.262 -10.258 1.00 73.00 222 ASN A N 1
ATOM 1787 C CA . ASN A 1 222 ? 15.071 3.362 -10.003 1.00 73.00 222 ASN A CA 1
ATOM 1788 C C . ASN A 1 222 ? 15.341 3.589 -8.503 1.00 73.00 222 ASN A C 1
ATOM 1790 O O . ASN A 1 222 ? 16.340 4.224 -8.141 1.00 73.00 222 ASN A O 1
ATOM 1794 N N . THR A 1 223 ? 14.457 3.107 -7.627 1.00 69.38 223 THR A N 1
ATOM 1795 C CA . THR A 1 223 ? 14.478 3.416 -6.191 1.00 69.38 223 THR A CA 1
ATOM 1796 C C . THR A 1 223 ? 14.758 2.214 -5.310 1.00 69.38 223 THR A C 1
ATOM 1798 O O . THR A 1 223 ? 15.503 2.342 -4.339 1.00 69.38 223 THR A O 1
ATOM 1801 N N . TRP A 1 224 ? 14.212 1.049 -5.646 1.00 68.31 224 TRP A N 1
ATOM 1802 C CA . TRP A 1 224 ? 14.366 -0.161 -4.854 1.00 68.31 224 TRP A CA 1
ATOM 1803 C C . TRP A 1 224 ? 14.973 -1.284 -5.683 1.00 68.31 224 TRP A C 1
ATOM 1805 O O . TRP A 1 224 ? 14.531 -1.562 -6.793 1.00 68.31 224 TRP A O 1
ATOM 1815 N N . ASN A 1 225 ? 15.971 -1.962 -5.110 1.00 66.75 225 ASN A N 1
ATOM 1816 C CA . ASN A 1 225 ? 16.471 -3.227 -5.630 1.00 66.75 225 ASN A CA 1
ATOM 1817 C C . ASN A 1 225 ? 15.738 -4.383 -4.935 1.00 66.75 225 ASN A C 1
ATOM 1819 O O . ASN A 1 225 ? 16.096 -4.736 -3.808 1.00 66.75 225 ASN A O 1
ATOM 1823 N N . PRO A 1 226 ? 14.784 -5.059 -5.588 1.00 61.91 226 PRO A N 1
ATOM 1824 C CA . PRO A 1 226 ? 14.013 -6.116 -4.941 1.00 61.91 226 PRO A CA 1
ATOM 1825 C C . PRO A 1 226 ? 14.852 -7.372 -4.665 1.00 61.91 226 PRO A C 1
ATOM 1827 O O . PRO A 1 226 ? 14.473 -8.197 -3.836 1.00 61.91 226 PRO A O 1
ATOM 1830 N N . ARG A 1 227 ? 16.040 -7.501 -5.283 1.00 59.84 227 ARG A N 1
ATOM 1831 C CA . ARG A 1 227 ? 17.004 -8.571 -4.975 1.00 59.84 227 ARG A CA 1
ATOM 1832 C C . ARG A 1 227 ? 17.707 -8.378 -3.630 1.00 59.84 227 ARG A C 1
ATOM 1834 O O . ARG A 1 227 ? 18.290 -9.342 -3.134 1.00 59.84 227 ARG A O 1
ATOM 1841 N N . ALA A 1 228 ? 17.630 -7.195 -3.009 1.00 56.22 228 ALA A N 1
ATOM 1842 C CA . ALA A 1 228 ? 18.109 -6.992 -1.639 1.00 56.22 228 ALA A CA 1
ATOM 1843 C C . ALA A 1 228 ? 17.418 -7.953 -0.650 1.00 56.22 228 ALA A C 1
ATOM 1845 O O . ALA A 1 228 ? 18.049 -8.417 0.297 1.00 56.22 228 ALA A O 1
ATOM 1846 N N . LEU A 1 229 ? 16.170 -8.351 -0.936 1.00 50.66 229 LEU A N 1
ATOM 1847 C CA . LEU A 1 229 ? 15.409 -9.325 -0.144 1.00 50.66 229 LEU A CA 1
ATOM 1848 C C . LEU A 1 229 ? 16.002 -10.752 -0.178 1.00 50.66 229 LEU A C 1
ATOM 1850 O O . LEU A 1 229 ? 15.642 -11.575 0.655 1.00 50.66 229 LEU A O 1
ATOM 1854 N N . TRP A 1 230 ? 16.910 -11.052 -1.117 1.00 50.59 230 TRP A N 1
ATOM 1855 C CA . TRP A 1 230 ? 17.443 -12.400 -1.380 1.00 50.59 230 TRP A CA 1
ATOM 1856 C C . TRP A 1 230 ? 18.930 -12.519 -1.002 1.00 50.59 230 TRP A C 1
ATOM 1858 O O . TRP A 1 230 ? 19.638 -13.391 -1.499 1.00 50.59 230 TRP A O 1
ATOM 1868 N N . GLY A 1 231 ? 19.432 -11.615 -0.151 1.00 45.84 231 GLY A N 1
ATOM 1869 C CA . GLY A 1 231 ? 20.756 -11.716 0.481 1.00 45.84 231 GLY A CA 1
ATOM 1870 C C . GLY A 1 231 ? 21.972 -11.529 -0.437 1.00 45.84 231 GLY A C 1
ATOM 1871 O O . GLY A 1 231 ? 23.099 -11.564 0.043 1.00 45.84 231 GLY A O 1
ATOM 1872 N N . LEU A 1 232 ? 21.779 -11.293 -1.739 1.00 43.88 232 LEU A N 1
ATOM 1873 C CA . LEU A 1 232 ? 22.869 -11.239 -2.725 1.00 43.88 232 LEU A CA 1
ATOM 1874 C C . LEU A 1 232 ? 23.552 -9.866 -2.865 1.00 43.88 232 LEU A C 1
ATOM 1876 O O . LEU A 1 232 ? 24.504 -9.749 -3.629 1.00 43.88 232 LEU A O 1
ATOM 1880 N N . SER A 1 233 ? 23.103 -8.819 -2.162 1.00 46.03 233 SER A N 1
ATOM 1881 C CA . SER A 1 233 ? 23.728 -7.489 -2.261 1.00 46.03 233 SER A CA 1
ATOM 1882 C C . SER A 1 233 ? 23.385 -6.563 -1.087 1.00 46.03 233 SER A C 1
ATOM 1884 O O . SER A 1 233 ? 22.782 -5.508 -1.275 1.00 46.03 233 SER A O 1
ATOM 1886 N N . ILE A 1 234 ? 23.809 -6.900 0.132 1.00 40.94 234 ILE A N 1
ATOM 1887 C CA . ILE A 1 234 ? 23.863 -5.895 1.215 1.00 40.94 234 ILE A CA 1
ATOM 1888 C C . ILE A 1 234 ? 25.135 -5.019 1.149 1.00 40.94 234 ILE A C 1
ATOM 1890 O O . ILE A 1 234 ? 25.261 -4.072 1.918 1.00 40.94 234 ILE A O 1
ATOM 1894 N N . TYR A 1 235 ? 26.062 -5.303 0.219 1.00 38.97 235 TYR A N 1
ATOM 1895 C CA . TYR A 1 235 ? 27.360 -4.612 0.111 1.00 38.97 235 TYR A CA 1
ATOM 1896 C C . TYR A 1 235 ? 27.684 -4.005 -1.262 1.00 38.97 235 TYR A C 1
ATOM 1898 O O . TYR A 1 235 ? 28.654 -3.256 -1.360 1.00 38.97 235 TYR A O 1
ATOM 1906 N N . LEU A 1 236 ? 26.902 -4.267 -2.317 1.00 41.81 236 LEU A N 1
ATOM 1907 C CA . LEU A 1 236 ? 27.120 -3.629 -3.617 1.00 41.81 236 LEU A CA 1
ATOM 1908 C C . LEU A 1 236 ? 26.168 -2.439 -3.758 1.00 41.81 236 LEU A C 1
ATOM 1910 O O . LEU A 1 236 ? 24.947 -2.555 -3.677 1.00 41.81 236 LEU A O 1
ATOM 1914 N N . THR A 1 237 ? 26.762 -1.261 -3.911 1.00 44.97 237 THR A N 1
ATOM 1915 C CA . THR A 1 237 ? 26.101 0.030 -4.083 1.00 44.97 237 THR A CA 1
ATOM 1916 C C . THR A 1 237 ? 25.150 0.003 -5.279 1.00 44.97 237 THR A C 1
ATOM 1918 O O . THR A 1 237 ? 25.596 0.130 -6.420 1.00 44.97 237 THR A O 1
ATOM 1921 N N . TRP A 1 238 ? 23.840 -0.119 -5.035 1.00 49.00 238 TRP A N 1
ATOM 1922 C CA . TRP A 1 238 ? 22.840 0.173 -6.065 1.00 49.00 238 TRP A CA 1
ATOM 1923 C C . TRP A 1 238 ? 23.012 1.633 -6.514 1.00 49.00 238 TRP A C 1
ATOM 1925 O O . TRP A 1 238 ? 23.313 2.491 -5.670 1.00 49.00 238 TRP A O 1
ATOM 1935 N N . PRO A 1 239 ? 22.899 1.953 -7.814 1.00 45.28 239 PRO A N 1
ATOM 1936 C CA . PRO A 1 239 ? 23.342 3.249 -8.297 1.00 45.28 239 PRO A CA 1
ATOM 1937 C C . PRO A 1 239 ? 22.590 4.413 -7.637 1.00 45.28 239 PRO A C 1
ATOM 1939 O O . PRO A 1 239 ? 21.362 4.465 -7.579 1.00 45.28 239 PRO A O 1
ATOM 1942 N N . ARG A 1 240 ? 23.358 5.383 -7.128 1.00 46.53 240 ARG A N 1
ATOM 1943 C CA . ARG A 1 240 ? 22.871 6.478 -6.272 1.00 46.53 240 ARG A CA 1
ATOM 1944 C C . ARG A 1 240 ? 21.935 7.477 -6.970 1.00 46.53 240 ARG A C 1
ATOM 1946 O O . ARG A 1 240 ? 21.294 8.257 -6.275 1.00 46.53 240 ARG A O 1
ATOM 1953 N N . ARG A 1 241 ? 21.777 7.456 -8.298 1.00 45.50 241 ARG A N 1
ATOM 1954 C CA . ARG A 1 241 ? 20.942 8.420 -9.048 1.00 45.50 241 ARG A CA 1
ATOM 1955 C C . ARG A 1 241 ? 19.766 7.733 -9.742 1.00 45.50 241 ARG A C 1
ATOM 1957 O O . ARG A 1 241 ? 19.965 6.747 -10.440 1.00 45.50 241 ARG A O 1
ATOM 1964 N N . ALA A 1 242 ? 18.569 8.295 -9.573 1.00 46.84 242 ALA A N 1
ATOM 1965 C CA . ALA A 1 242 ? 17.297 7.796 -10.107 1.00 46.84 242 ALA A CA 1
ATOM 1966 C C . ALA A 1 242 ? 17.143 7.921 -11.643 1.00 46.84 242 ALA A C 1
ATOM 1968 O O . ALA A 1 242 ? 16.096 7.600 -12.180 1.00 46.84 242 ALA A O 1
ATOM 1969 N N . ASN A 1 243 ? 18.214 8.258 -12.373 1.00 40.31 243 ASN A N 1
ATOM 1970 C CA . ASN A 1 243 ? 18.233 8.220 -13.839 1.00 40.31 243 ASN A CA 1
ATOM 1971 C C . ASN A 1 243 ? 18.706 6.887 -14.444 1.00 40.31 243 ASN A C 1
ATOM 1973 O O . ASN A 1 243 ? 18.794 6.780 -15.669 1.00 40.31 243 ASN A O 1
ATOM 1977 N N . LEU A 1 244 ? 19.072 5.884 -13.641 1.00 47.62 244 LEU A N 1
ATOM 1978 C CA . LEU A 1 244 ? 19.877 4.754 -14.124 1.00 47.62 244 LEU A CA 1
ATOM 1979 C C . LEU A 1 244 ? 19.109 3.545 -14.665 1.00 47.62 244 LEU A C 1
ATOM 1981 O O . LEU A 1 244 ? 19.728 2.737 -15.345 1.00 47.62 244 LEU A O 1
ATOM 1985 N N . THR A 1 245 ? 17.787 3.441 -14.535 1.00 48.97 245 THR A N 1
ATOM 1986 C CA . THR A 1 245 ? 17.039 2.340 -15.172 1.00 48.97 245 THR A CA 1
ATOM 1987 C C . THR A 1 245 ? 15.931 2.846 -16.085 1.00 48.97 245 THR A C 1
ATOM 1989 O O . THR A 1 245 ? 14.789 2.968 -15.682 1.00 48.97 245 THR A O 1
ATOM 1992 N N . VAL A 1 246 ? 16.341 3.200 -17.310 1.00 45.72 246 VAL A N 1
ATOM 1993 C CA . VAL A 1 246 ? 15.857 2.722 -18.632 1.00 45.72 246 VAL A CA 1
ATOM 1994 C C . VAL A 1 246 ? 16.740 3.376 -19.716 1.00 45.72 246 VAL A C 1
ATOM 1996 O O . VAL A 1 246 ? 17.087 2.723 -20.693 1.00 45.72 246 VAL A O 1
ATOM 1999 N N . ALA A 1 247 ? 17.214 4.614 -19.498 1.00 39.56 247 ALA A N 1
ATOM 2000 C CA . ALA A 1 247 ? 18.024 5.355 -20.475 1.00 39.56 247 ALA A CA 1
ATOM 2001 C C . ALA A 1 247 ? 19.541 5.414 -20.187 1.00 39.56 247 ALA A C 1
ATOM 2003 O O . ALA A 1 247 ? 20.323 5.424 -21.132 1.00 39.56 247 ALA A O 1
ATOM 2004 N N . SER A 1 248 ? 20.000 5.457 -18.924 1.00 37.44 248 SER A N 1
ATOM 2005 C CA . SER A 1 248 ? 21.405 5.836 -18.641 1.00 37.44 248 SER A CA 1
ATOM 2006 C C . SER A 1 248 ? 22.383 4.720 -18.245 1.00 37.44 248 SER A C 1
ATOM 2008 O O . SER A 1 248 ? 23.558 5.014 -18.042 1.00 37.44 248 SER A O 1
ATOM 2010 N N . LEU A 1 249 ? 21.971 3.444 -18.197 1.00 36.50 249 LEU A N 1
ATOM 2011 C CA . LEU A 1 249 ? 22.909 2.332 -17.945 1.00 36.50 249 LEU A CA 1
ATOM 2012 C C . LEU A 1 249 ? 23.458 1.639 -19.198 1.00 36.50 249 LEU A C 1
ATOM 2014 O O . LEU A 1 249 ? 24.329 0.787 -19.054 1.00 36.50 249 LEU A O 1
ATOM 2018 N N . GLY A 1 250 ? 22.948 1.901 -20.407 1.00 37.69 250 GLY A N 1
ATOM 2019 C CA . GLY A 1 250 ? 23.307 1.096 -21.591 1.00 37.69 250 GLY A CA 1
ATOM 2020 C C . GLY A 1 250 ? 22.991 -0.410 -21.458 1.00 37.69 250 GLY A C 1
ATOM 2021 O O . GLY A 1 250 ? 23.257 -1.179 -22.377 1.00 37.69 250 GLY A O 1
ATOM 2022 N N . LYS A 1 251 ? 22.402 -0.833 -20.329 1.00 44.44 251 LYS A N 1
ATOM 2023 C CA . LYS A 1 251 ? 21.944 -2.183 -20.009 1.00 44.44 251 LYS A CA 1
ATOM 2024 C C . LYS A 1 251 ? 20.419 -2.192 -20.071 1.00 44.44 251 LYS A C 1
ATOM 2026 O O . LYS A 1 251 ? 19.776 -1.295 -19.522 1.00 44.44 251 LYS A O 1
ATOM 2031 N N . LYS A 1 252 ? 19.840 -3.197 -20.734 1.00 54.19 252 LYS A N 1
ATOM 2032 C CA . LYS A 1 252 ? 18.383 -3.386 -20.788 1.00 54.19 252 LYS A CA 1
ATOM 2033 C C . LYS A 1 252 ? 17.844 -3.506 -19.349 1.00 54.19 252 LYS A C 1
ATOM 2035 O O . LYS A 1 252 ? 18.395 -4.307 -18.590 1.00 54.19 252 LYS A O 1
ATOM 2040 N N . PRO A 1 253 ? 16.821 -2.728 -18.942 1.00 60.06 253 PRO A N 1
ATOM 2041 C CA . PRO A 1 253 ? 16.188 -2.917 -17.641 1.00 60.06 253 PRO A CA 1
ATOM 2042 C C . PRO A 1 253 ? 15.633 -4.342 -17.537 1.00 60.06 253 PRO A C 1
ATOM 2044 O O . PRO A 1 253 ? 15.326 -4.975 -18.550 1.00 60.06 253 PRO A O 1
ATOM 2047 N N . TRP A 1 254 ? 15.505 -4.848 -16.310 1.00 68.56 254 TRP A N 1
ATOM 2048 C CA . TRP A 1 254 ? 14.889 -6.150 -16.062 1.00 68.56 254 TRP A CA 1
ATOM 2049 C C . TRP A 1 254 ? 13.517 -6.199 -16.724 1.00 68.56 254 TRP A C 1
ATOM 2051 O O . TRP A 1 254 ? 12.702 -5.293 -16.538 1.00 68.56 254 TRP A O 1
ATOM 2061 N N . GLN A 1 255 ? 13.261 -7.244 -17.505 1.00 76.50 255 GLN A N 1
ATOM 2062 C CA . GLN A 1 255 ? 11.977 -7.377 -18.174 1.00 76.50 255 GLN A CA 1
ATOM 2063 C C . GLN A 1 255 ? 10.896 -7.747 -17.152 1.00 76.50 255 GLN A C 1
ATOM 2065 O O . GLN A 1 255 ? 11.141 -8.618 -16.315 1.00 76.50 255 GLN A O 1
ATOM 2070 N N . PRO A 1 256 ? 9.690 -7.162 -17.231 1.00 84.56 256 PRO A N 1
ATOM 2071 C CA . PRO A 1 256 ? 8.522 -7.597 -16.465 1.00 84.56 256 PRO A CA 1
ATOM 2072 C C . PRO A 1 256 ? 8.304 -9.117 -16.392 1.00 84.56 256 PRO A C 1
ATOM 2074 O O . PRO A 1 256 ? 7.856 -9.614 -15.359 1.00 84.56 256 PRO A O 1
ATOM 2077 N N . LEU A 1 257 ? 8.707 -9.866 -17.428 1.00 85.06 257 LEU A N 1
ATOM 2078 C CA . LEU A 1 257 ? 8.673 -11.332 -17.449 1.00 85.06 257 LEU A CA 1
ATOM 2079 C C . LEU A 1 257 ? 9.446 -11.968 -16.279 1.00 85.06 257 LEU A C 1
ATOM 2081 O O . LEU A 1 257 ? 8.972 -12.935 -15.684 1.00 85.06 257 LEU A O 1
ATOM 2085 N N . TYR A 1 258 ? 10.598 -11.402 -15.904 1.00 82.94 258 TYR A N 1
ATOM 2086 C CA . TYR A 1 258 ? 11.381 -11.862 -14.756 1.00 82.94 258 TYR A CA 1
ATOM 2087 C C . TYR A 1 258 ? 10.571 -11.767 -13.458 1.00 82.94 258 TYR A C 1
ATOM 2089 O O . TYR A 1 258 ? 10.511 -12.725 -12.690 1.00 82.94 258 TYR A O 1
ATOM 2097 N N . TRP A 1 259 ? 9.899 -10.638 -13.223 1.00 85.00 259 TRP A N 1
ATOM 2098 C CA . TRP A 1 259 ? 9.098 -10.448 -12.012 1.00 85.00 259 TRP A CA 1
ATOM 2099 C C . TRP A 1 259 ? 7.837 -11.300 -12.010 1.00 85.00 259 TRP A C 1
ATOM 2101 O O . TRP A 1 259 ? 7.497 -11.853 -10.969 1.00 85.00 259 TRP A O 1
ATOM 2111 N N . ALA A 1 260 ? 7.188 -11.475 -13.162 1.00 87.12 260 ALA A N 1
ATOM 2112 C CA . ALA A 1 260 ? 6.074 -12.409 -13.296 1.00 87.12 260 ALA A CA 1
ATOM 2113 C C . ALA A 1 260 ? 6.486 -13.839 -12.894 1.00 87.12 260 ALA A C 1
ATOM 2115 O O . ALA A 1 260 ? 5.760 -14.510 -12.158 1.00 87.12 260 ALA A O 1
ATOM 2116 N N . ALA A 1 261 ? 7.691 -14.272 -13.289 1.00 86.56 261 ALA A N 1
ATOM 2117 C CA . ALA A 1 261 ? 8.253 -15.557 -12.880 1.00 86.56 261 ALA A CA 1
ATOM 2118 C C . ALA A 1 261 ? 8.583 -15.611 -11.375 1.00 86.56 261 ALA A C 1
ATOM 2120 O O . ALA A 1 261 ? 8.239 -16.590 -10.717 1.00 86.56 261 ALA A O 1
ATOM 2121 N N . VAL A 1 262 ? 9.184 -14.556 -10.804 1.00 83.31 262 VAL A N 1
ATOM 2122 C CA . VAL A 1 262 ? 9.459 -14.451 -9.352 1.00 83.31 262 VAL A CA 1
ATOM 2123 C C . VAL A 1 262 ? 8.174 -14.519 -8.521 1.00 83.31 262 VAL A C 1
ATOM 2125 O O . VAL A 1 262 ? 8.158 -15.116 -7.445 1.00 83.31 262 VAL A O 1
ATOM 2128 N N . LEU A 1 263 ? 7.086 -13.928 -9.014 1.00 85.62 263 LEU A N 1
ATOM 2129 C CA . LEU A 1 263 ? 5.776 -13.992 -8.371 1.00 85.62 263 LEU A CA 1
ATOM 2130 C C . LEU A 1 263 ? 5.124 -15.378 -8.475 1.00 85.62 263 LEU A C 1
ATOM 2132 O O . LEU A 1 263 ? 4.179 -15.643 -7.734 1.00 85.62 263 LEU A O 1
ATOM 2136 N N . GLY A 1 264 ? 5.607 -16.248 -9.369 1.00 85.50 264 GLY A N 1
ATOM 2137 C CA . GLY A 1 264 ? 4.951 -17.512 -9.701 1.00 85.50 264 GLY A CA 1
ATOM 2138 C C . GLY A 1 264 ? 3.614 -17.323 -10.427 1.00 85.50 264 GLY A C 1
ATOM 2139 O O . GLY A 1 264 ? 2.767 -18.212 -10.390 1.00 85.50 264 GLY A O 1
ATOM 2140 N N . ASP A 1 265 ? 3.396 -16.169 -11.068 1.00 86.31 265 ASP A N 1
ATOM 2141 C CA . ASP A 1 265 ? 2.137 -15.832 -11.740 1.00 86.31 265 ASP A CA 1
ATOM 2142 C C . ASP A 1 265 ? 2.148 -16.369 -13.179 1.00 86.31 265 ASP A C 1
ATOM 2144 O O . ASP A 1 265 ? 2.487 -15.670 -14.136 1.00 86.31 265 ASP A O 1
ATOM 2148 N N . LEU A 1 266 ? 1.823 -17.660 -13.329 1.00 87.06 266 LEU A N 1
ATOM 2149 C CA . LEU A 1 266 ? 1.824 -18.346 -14.628 1.00 87.06 266 LEU A CA 1
ATOM 2150 C C . LEU A 1 266 ? 0.959 -17.645 -15.689 1.00 87.06 266 LEU A C 1
ATOM 2152 O O . LEU A 1 266 ? 1.405 -17.549 -16.836 1.00 87.06 266 LEU A O 1
ATOM 2156 N N . PRO A 1 267 ? -0.250 -17.147 -15.372 1.00 86.62 267 PRO A N 1
ATOM 2157 C CA . PRO A 1 267 ? -1.030 -16.407 -16.354 1.00 86.62 267 PRO A CA 1
ATOM 2158 C C . PRO A 1 267 ? -0.369 -15.103 -16.812 1.00 86.62 267 PRO A C 1
ATOM 2160 O O . PRO A 1 267 ? -0.411 -14.807 -18.005 1.00 86.62 267 PRO A O 1
ATOM 2163 N N . LEU A 1 268 ? 0.261 -14.338 -15.911 1.00 86.50 268 LEU A N 1
ATOM 2164 C CA . LEU A 1 268 ? 0.995 -13.133 -16.304 1.00 86.50 268 LEU A CA 1
ATOM 2165 C C . LEU A 1 268 ? 2.219 -13.481 -17.159 1.00 86.50 268 LEU A C 1
ATOM 2167 O O . LEU A 1 268 ? 2.448 -12.835 -18.178 1.00 86.50 268 LEU A O 1
ATOM 2171 N N . VAL A 1 269 ? 2.963 -14.531 -16.796 1.00 88.88 269 VAL A N 1
ATOM 2172 C CA . VAL A 1 269 ? 4.074 -15.054 -17.610 1.00 88.88 269 VAL A CA 1
ATOM 2173 C C . VAL A 1 269 ? 3.590 -15.386 -19.021 1.00 88.88 269 VAL A C 1
ATOM 2175 O O . VAL A 1 269 ? 4.181 -14.922 -19.992 1.00 88.88 269 VAL A O 1
ATOM 2178 N N . ARG A 1 270 ? 2.487 -16.136 -19.147 1.00 88.12 270 ARG A N 1
ATOM 2179 C CA . ARG A 1 270 ? 1.894 -16.487 -20.445 1.00 88.12 270 ARG A CA 1
ATOM 2180 C C . ARG A 1 270 ? 1.526 -15.239 -21.250 1.00 88.12 270 ARG A C 1
ATOM 2182 O O . ARG A 1 270 ? 1.945 -15.132 -22.395 1.00 88.12 270 ARG A O 1
ATOM 2189 N N . SER A 1 271 ? 0.811 -14.296 -20.636 1.00 87.25 271 SER A N 1
ATOM 2190 C CA . SER A 1 271 ? 0.392 -13.041 -21.275 1.00 87.25 271 SER A CA 1
ATOM 2191 C C . SER A 1 271 ? 1.582 -12.222 -21.792 1.00 87.25 271 SER A C 1
ATOM 2193 O O . SER A 1 271 ? 1.565 -11.719 -22.917 1.00 87.25 271 SER A O 1
ATOM 2195 N N . LEU A 1 272 ? 2.661 -12.136 -21.008 1.00 87.19 272 LEU A N 1
ATOM 2196 C CA . LEU A 1 272 ? 3.878 -11.426 -21.403 1.00 87.19 272 LEU A CA 1
ATOM 2197 C C . LEU A 1 272 ? 4.613 -12.118 -22.553 1.00 87.19 272 LEU A C 1
ATOM 2199 O O . LEU A 1 272 ? 5.060 -11.439 -23.475 1.00 87.19 272 LEU A O 1
ATOM 2203 N N . VAL A 1 273 ? 4.710 -13.450 -22.535 1.00 88.38 273 VAL A N 1
ATOM 2204 C CA . VAL A 1 273 ? 5.322 -14.227 -23.627 1.00 88.38 273 VAL A CA 1
ATOM 2205 C C . VAL A 1 273 ? 4.501 -14.113 -24.913 1.00 88.38 273 VAL A C 1
ATOM 2207 O O . VAL A 1 273 ? 5.068 -13.879 -25.976 1.00 88.38 273 VAL A O 1
ATOM 2210 N N . GLU A 1 274 ? 3.172 -14.207 -24.825 1.00 88.44 274 GLU A N 1
ATOM 2211 C CA . GLU A 1 274 ? 2.260 -13.995 -25.960 1.00 88.44 274 GLU A CA 1
ATOM 2212 C C . GLU A 1 274 ? 2.369 -12.567 -26.522 1.00 88.44 274 GLU A C 1
ATOM 2214 O O . GLU A 1 274 ? 2.235 -12.364 -27.727 1.00 88.44 274 GLU A O 1
ATOM 2219 N N . SER A 1 275 ? 2.702 -11.592 -25.670 1.00 84.75 275 SER A N 1
ATOM 2220 C CA . SER A 1 275 ? 2.978 -10.201 -26.055 1.00 84.75 275 SER A CA 1
ATOM 2221 C C . SER A 1 275 ? 4.404 -9.970 -26.586 1.00 84.75 275 SER A C 1
ATOM 2223 O O . SER A 1 275 ? 4.778 -8.827 -26.847 1.00 84.75 275 SER A O 1
ATOM 2225 N N . GLY A 1 276 ? 5.211 -11.026 -26.753 1.00 82.19 276 GLY A N 1
ATOM 2226 C CA . GLY A 1 276 ? 6.551 -10.958 -27.344 1.00 82.19 276 GLY A CA 1
ATOM 2227 C C . GLY A 1 276 ? 7.695 -10.697 -26.360 1.00 82.19 276 GLY A C 1
ATOM 2228 O O . GLY A 1 276 ? 8.772 -10.286 -26.793 1.00 82.19 276 GLY A O 1
ATOM 2229 N N . ALA A 1 277 ? 7.495 -10.916 -25.054 1.00 82.94 277 ALA A N 1
ATOM 2230 C CA . ALA A 1 277 ? 8.591 -10.851 -24.088 1.00 82.94 277 ALA A CA 1
ATOM 2231 C C . ALA A 1 277 ? 9.681 -11.891 -24.413 1.00 82.94 277 ALA A C 1
ATOM 2233 O O . ALA A 1 277 ? 9.393 -13.041 -24.751 1.00 82.94 277 ALA A O 1
ATOM 2234 N N . ASP A 1 278 ? 10.944 -11.486 -24.287 1.00 78.75 278 ASP A N 1
ATOM 2235 C CA . ASP A 1 278 ? 12.091 -12.328 -24.615 1.00 78.75 278 ASP A CA 1
ATOM 2236 C C . ASP A 1 278 ? 12.346 -13.336 -23.486 1.00 78.75 278 ASP A C 1
ATOM 2238 O O . ASP A 1 278 ? 12.839 -12.996 -22.412 1.00 78.75 278 ASP A O 1
ATOM 2242 N N . ILE A 1 279 ? 12.020 -14.605 -23.737 1.00 79.56 279 ILE A N 1
ATOM 2243 C CA . ILE A 1 279 ? 12.211 -15.704 -22.779 1.00 79.56 279 ILE A CA 1
ATOM 2244 C C . ILE A 1 279 ? 13.686 -16.004 -22.481 1.00 79.56 279 ILE A C 1
ATOM 2246 O O . ILE A 1 279 ? 13.988 -16.680 -21.498 1.00 79.56 279 ILE A O 1
ATOM 2250 N N . HIS A 1 280 ? 14.602 -15.517 -23.320 1.00 76.00 280 HIS A N 1
ATOM 2251 C CA . HIS A 1 280 ? 16.044 -15.645 -23.139 1.00 76.00 280 HIS A CA 1
ATOM 2252 C C . HIS A 1 280 ? 16.666 -14.372 -22.563 1.00 76.00 280 HIS A C 1
ATOM 2254 O O . HIS A 1 280 ? 17.888 -14.295 -22.435 1.00 76.00 280 HIS A O 1
ATOM 2260 N N . ALA A 1 281 ? 15.850 -13.379 -22.190 1.00 67.44 281 ALA A N 1
ATOM 2261 C CA . ALA A 1 281 ? 16.342 -12.163 -21.575 1.00 67.44 281 ALA A CA 1
ATOM 2262 C C . ALA A 1 281 ? 17.104 -12.496 -20.292 1.00 67.44 281 ALA A C 1
ATOM 2264 O O . ALA A 1 281 ? 16.543 -12.927 -19.281 1.00 67.44 281 ALA A O 1
ATOM 2265 N N . HIS A 1 282 ? 18.410 -12.273 -20.334 1.00 58.81 282 HIS A N 1
ATOM 2266 C CA . HIS A 1 282 ? 19.245 -12.393 -19.160 1.00 58.81 282 HIS A CA 1
ATOM 2267 C C . HIS A 1 282 ? 19.114 -11.147 -18.289 1.00 58.81 282 HIS A C 1
ATOM 2269 O O . HIS A 1 282 ? 18.938 -10.023 -18.766 1.00 58.81 282 HIS A O 1
ATOM 2275 N N . ALA A 1 283 ? 19.240 -11.379 -16.987 1.00 55.69 283 ALA A N 1
ATOM 2276 C CA . ALA A 1 283 ? 19.611 -10.364 -16.023 1.00 55.69 283 ALA A CA 1
ATOM 2277 C C . ALA A 1 283 ? 20.693 -9.430 -16.596 1.00 55.69 283 ALA A C 1
ATOM 2279 O O . ALA A 1 283 ? 21.727 -9.956 -17.011 1.00 55.69 283 ALA A O 1
ATOM 2280 N N . PRO A 1 284 ? 20.525 -8.092 -16.611 1.00 55.00 284 PRO A N 1
ATOM 2281 C CA . PRO A 1 284 ? 21.650 -7.202 -16.874 1.00 55.00 284 PRO A CA 1
ATOM 2282 C C . PRO A 1 284 ? 22.785 -7.561 -15.907 1.00 55.00 284 PRO A C 1
ATOM 2284 O O . PRO A 1 284 ? 22.537 -7.661 -14.706 1.00 55.00 284 PRO A O 1
ATOM 2287 N N . ASP A 1 285 ? 23.977 -7.813 -16.465 1.00 46.62 285 ASP A N 1
ATOM 2288 C CA . ASP A 1 285 ? 25.049 -8.619 -15.856 1.00 46.62 285 ASP A CA 1
ATOM 2289 C C . ASP A 1 285 ? 25.215 -8.423 -14.344 1.00 46.62 285 ASP A C 1
ATOM 2291 O O . ASP A 1 285 ? 25.317 -7.282 -13.874 1.00 46.62 285 ASP A O 1
ATOM 2295 N N . THR A 1 286 ? 25.262 -9.557 -13.635 1.00 42.34 286 THR A N 1
ATOM 2296 C CA . THR A 1 286 ? 25.742 -9.718 -12.251 1.00 42.34 286 THR A CA 1
ATOM 2297 C C . THR A 1 286 ? 27.143 -9.171 -12.054 1.00 42.34 286 THR A C 1
ATOM 2299 O O . THR A 1 286 ? 27.985 -9.439 -12.941 1.00 42.34 286 THR A O 1
#

InterPro domains:
  IPR002110 Ankyrin repeat [PS50088] (252-284)
  IPR036770 Ankyrin repeat-containing domain superfamily [SSF48403] (246-282)